Protein AF-A0A964Y5H9-F1 (afdb_monomer_lite)

Foldseek 3Di:
DEWAFDDDDQFKTKIKDKDKDWDDPPDDDPVVLVVVLVVVFPKDWPDKDFPDDDVNHITIIMTIMIGIDTQVVQQDPVRDGNVVVVSVVVVVSCCVRPNDDDYPCVVVVVLLVVLLVVLVVVCVVPPVDDPVLSCLLLCLDPPVSVSNVDDSVVSVVVSVVVVVVVVVCVVPDDDDDPRPDPDPDPVVVVVVVVVCVVVVNPPDVVNVCVVVVVVVVVVVVVVVVVVPD

Sequence (229 aa):
VIVHFDRHDPHQLIFRVILIRVKRIEEVSLEKRLEVLKEISNVTIERVKILGMIRKKYPKEACVVTYRLKTILFVRDDHTIDFQKARLQVMQNLMKVFGPVRDFEGGMIAKQAEAFNDFQRLCLEKVHTKQITLENFFYGINPAEYRSLISQEILLDVFLWWKKEKDKKQKETPDTYLFFKQYSNESMAKFDIEYLEEKGIKIHEGFWLKFMGLKEEIKNHFRLNQQST

Radius of gyration: 22.39 Å; chains: 1; bounding box: 60×35×60 Å

pLDDT: mean 73.73, std 22.83, range [28.31, 96.19]

Secondary structure (DSSP, 8-state):
-EEEEEEE-SSEEEEEEEEEEE--TTSPPHHHHHHHHHHHS-EEEEEEEEEEEETTTEEEEEEEEEEEEEGGGGB-TTS-B-HHHHHHHHHHHHHHHHSS---SSHHHHHHHHHHHHHHHHHHHHHH---HHHHHHHHHH-SSTTHHHHS-HHHHHHHHHHHHHHHHHHTTS-S-----------HHHHHHHHHHHHHTT----HHHHHHHHHHHHHHHHHHHHTSS--

Structure (mmCIF, N/CA/C/O backbone):
data_AF-A0A964Y5H9-F1
#
_entry.id   AF-A0A964Y5H9-F1
#
loop_
_atom_site.group_PDB
_atom_site.id
_atom_site.type_symbol
_atom_site.label_atom_id
_atom_site.label_alt_id
_atom_site.label_comp_id
_atom_site.label_asym_id
_atom_site.label_entity_id
_atom_site.label_seq_id
_atom_site.pdbx_PDB_ins_code
_atom_site.Cartn_x
_atom_site.Cartn_y
_atom_site.Cartn_z
_atom_site.occupancy
_atom_site.B_iso_or_equiv
_atom_site.auth_seq_id
_atom_site.auth_comp_id
_atom_site.auth_asym_id
_atom_site.auth_atom_id
_atom_site.pdbx_PDB_model_num
ATOM 1 N N . VAL A 1 1 ? 0.723 0.734 -9.923 1.00 89.69 1 VAL A N 1
ATOM 2 C CA . VAL A 1 1 ? 1.424 -0.062 -8.895 1.00 89.69 1 VAL A CA 1
ATOM 3 C C . VAL A 1 1 ? 0.393 -0.628 -7.964 1.00 89.69 1 VAL A C 1
ATOM 5 O O . VAL A 1 1 ? -0.551 0.081 -7.651 1.00 89.69 1 VAL A O 1
ATOM 8 N N . ILE A 1 2 ? 0.542 -1.892 -7.596 1.00 90.19 2 ILE A N 1
ATOM 9 C CA . ILE A 1 2 ? -0.323 -2.554 -6.620 1.00 90.19 2 ILE A CA 1
ATOM 10 C C . ILE A 1 2 ? 0.542 -2.807 -5.390 1.00 90.19 2 ILE A C 1
ATOM 12 O O . ILE A 1 2 ? 1.632 -3.358 -5.540 1.00 90.19 2 ILE A O 1
ATOM 16 N N . VAL A 1 3 ? 0.088 -2.374 -4.213 1.00 90.12 3 VAL A N 1
ATOM 17 C CA . VAL A 1 3 ? 0.753 -2.621 -2.926 1.00 90.12 3 VAL A CA 1
ATOM 18 C C . VAL A 1 3 ? -0.212 -3.403 -2.057 1.00 90.12 3 VAL A C 1
ATOM 20 O O . VAL A 1 3 ? -1.137 -2.836 -1.486 1.00 90.12 3 VAL A O 1
ATOM 23 N N . HIS A 1 4 ? 0.027 -4.702 -1.964 1.00 87.75 4 HIS A N 1
ATOM 24 C CA . HIS A 1 4 ? -0.809 -5.623 -1.221 1.00 87.75 4 HIS A CA 1
ATOM 25 C C . HIS A 1 4 ? -0.123 -6.013 0.085 1.00 87.75 4 HIS A C 1
ATOM 27 O O . HIS A 1 4 ? 1.057 -6.370 0.088 1.00 87.75 4 HIS A O 1
ATOM 33 N N . PHE A 1 5 ? -0.850 -5.950 1.195 1.00 87.81 5 PHE A N 1
ATOM 34 C CA . PHE A 1 5 ? -0.388 -6.535 2.448 1.00 87.81 5 PHE A CA 1
ATOM 35 C C . PHE A 1 5 ? -0.491 -8.060 2.354 1.00 87.81 5 PHE A C 1
ATOM 37 O O . PHE A 1 5 ? -1.566 -8.570 2.071 1.00 87.81 5 PHE A O 1
ATOM 44 N N . ASP A 1 6 ? 0.616 -8.772 2.566 1.00 86.75 6 ASP A N 1
ATOM 45 C CA . ASP A 1 6 ? 0.655 -10.238 2.481 1.00 86.75 6 ASP A CA 1
ATOM 46 C C . ASP A 1 6 ? 0.452 -10.849 3.874 1.00 86.75 6 ASP A C 1
ATOM 48 O O . ASP A 1 6 ? -0.512 -11.564 4.137 1.00 86.75 6 ASP A O 1
ATOM 52 N N . ARG A 1 7 ? 1.345 -10.512 4.810 1.00 87.44 7 ARG A N 1
ATOM 53 C CA . ARG A 1 7 ? 1.320 -11.016 6.189 1.00 87.44 7 ARG A CA 1
ATOM 54 C C . ARG A 1 7 ? 2.166 -10.149 7.112 1.00 87.44 7 ARG A C 1
ATOM 56 O O . ARG A 1 7 ? 2.920 -9.288 6.660 1.00 87.44 7 ARG A O 1
ATOM 63 N N . HIS A 1 8 ? 2.086 -10.412 8.410 1.00 88.81 8 HIS A N 1
ATOM 64 C CA . HIS A 1 8 ? 2.992 -9.833 9.393 1.00 88.81 8 HIS A CA 1
ATOM 65 C C . HIS A 1 8 ? 3.442 -10.874 10.415 1.00 88.81 8 HIS A C 1
ATOM 67 O O . HIS A 1 8 ? 2.797 -11.905 10.597 1.00 88.81 8 HIS A O 1
ATOM 73 N N . ASP A 1 9 ? 4.542 -10.560 11.081 1.00 85.25 9 ASP A N 1
ATOM 74 C CA . ASP A 1 9 ? 5.021 -11.208 12.292 1.00 85.25 9 ASP A CA 1
ATOM 75 C C . ASP A 1 9 ? 5.356 -10.119 13.344 1.00 85.25 9 ASP A C 1
ATOM 77 O O . ASP A 1 9 ? 5.245 -8.917 13.048 1.00 85.25 9 ASP A O 1
ATOM 81 N N . PRO A 1 10 ? 5.744 -10.488 14.581 1.00 84.00 10 PRO A N 1
ATOM 82 C CA . PRO A 1 10 ? 6.048 -9.513 15.632 1.00 84.00 10 PRO A CA 1
ATOM 83 C C . PRO A 1 10 ? 7.137 -8.489 15.269 1.00 84.00 10 PRO A C 1
ATOM 85 O O . PRO A 1 10 ? 7.214 -7.421 15.875 1.00 84.00 10 PRO A O 1
ATOM 88 N N . HIS A 1 11 ? 7.981 -8.782 14.280 1.00 89.94 11 HIS A N 1
ATOM 89 C CA . HIS A 1 11 ? 9.115 -7.954 13.891 1.00 89.94 11 HIS A CA 1
ATOM 90 C C . HIS A 1 11 ? 8.925 -7.271 12.538 1.00 89.94 11 HIS A C 1
ATOM 92 O O . HIS A 1 11 ? 9.485 -6.186 12.337 1.00 89.94 11 HIS A O 1
ATOM 98 N N . GLN A 1 12 ? 8.180 -7.877 11.611 1.00 93.50 12 GLN A N 1
ATOM 99 C CA . GLN A 1 12 ? 8.078 -7.411 10.233 1.00 93.50 12 GLN A CA 1
ATOM 100 C C . GLN A 1 12 ? 6.649 -7.392 9.677 1.00 93.50 12 GLN A C 1
ATOM 102 O O . GLN A 1 12 ? 5.882 -8.344 9.801 1.00 93.50 12 GLN A O 1
ATOM 107 N N . LEU A 1 13 ? 6.336 -6.315 8.956 1.00 92.38 13 LEU A N 1
ATOM 108 C CA . LEU A 1 13 ? 5.203 -6.223 8.040 1.00 92.38 13 LEU A CA 1
ATOM 109 C C . LEU A 1 13 ? 5.690 -6.550 6.632 1.00 92.38 13 LEU A C 1
ATOM 111 O O . LEU A 1 13 ? 6.660 -5.949 6.156 1.00 92.38 13 LEU A O 1
ATOM 115 N N . ILE A 1 14 ? 5.009 -7.476 5.963 1.00 93.62 14 ILE A N 1
ATOM 116 C CA . ILE A 1 14 ? 5.386 -7.968 4.641 1.00 93.62 14 ILE A CA 1
ATOM 117 C C . ILE A 1 14 ? 4.336 -7.528 3.621 1.00 93.62 14 ILE A C 1
ATOM 119 O O . ILE A 1 14 ? 3.154 -7.854 3.734 1.00 93.62 14 ILE A O 1
ATOM 123 N N . PHE A 1 15 ? 4.790 -6.807 2.598 1.00 94.12 15 PHE A N 1
ATOM 124 C CA . PHE A 1 15 ? 3.968 -6.361 1.477 1.00 94.12 15 PHE A CA 1
ATOM 125 C C . PHE A 1 15 ? 4.464 -6.978 0.175 1.00 94.12 15 PHE A C 1
ATOM 127 O O . PHE A 1 15 ? 5.666 -6.992 -0.089 1.00 94.12 15 PHE A O 1
ATOM 134 N N . ARG A 1 16 ? 3.541 -7.399 -0.687 1.00 94.75 16 ARG A N 1
ATOM 135 C CA . ARG A 1 16 ? 3.834 -7.691 -2.089 1.00 94.75 16 ARG A CA 1
ATOM 136 C C . ARG A 1 16 ? 3.513 -6.484 -2.940 1.00 94.75 16 ARG A C 1
ATOM 138 O O . ARG A 1 16 ? 2.396 -5.970 -2.929 1.00 94.75 16 ARG A O 1
ATOM 145 N N . VAL A 1 17 ? 4.494 -6.051 -3.715 1.00 94.56 17 VAL A N 1
ATOM 146 C CA . VAL A 1 17 ? 4.352 -4.920 -4.620 1.00 94.56 17 VAL A CA 1
ATOM 147 C C . VAL A 1 17 ? 4.521 -5.398 -6.049 1.00 94.56 17 VAL A C 1
ATOM 149 O O . VAL A 1 17 ? 5.536 -5.995 -6.409 1.00 94.56 17 VAL A O 1
ATOM 152 N N . ILE A 1 18 ? 3.532 -5.078 -6.878 1.00 94.19 18 ILE A N 1
ATOM 153 C CA . ILE A 1 18 ? 3.586 -5.291 -8.320 1.00 94.19 18 ILE A CA 1
ATOM 154 C C . ILE A 1 18 ? 3.795 -3.935 -8.989 1.00 94.19 18 ILE A C 1
ATOM 156 O O . ILE A 1 18 ? 2.937 -3.041 -8.938 1.00 94.19 18 ILE A O 1
ATOM 160 N N . LEU A 1 19 ? 4.949 -3.787 -9.635 1.00 94.06 19 LEU A N 1
ATOM 161 C CA . LEU A 1 19 ? 5.293 -2.616 -10.433 1.00 94.06 19 LEU A CA 1
ATOM 162 C C . LEU A 1 19 ? 5.160 -2.968 -11.907 1.00 94.06 19 LEU A C 1
ATOM 164 O O . LEU A 1 19 ? 5.588 -4.032 -12.343 1.00 94.06 19 LEU A O 1
ATOM 168 N N . ILE A 1 20 ? 4.581 -2.054 -12.678 1.00 93.62 20 ILE A N 1
ATOM 169 C CA . ILE A 1 20 ? 4.490 -2.159 -14.131 1.00 93.62 20 ILE A CA 1
ATOM 170 C C . ILE A 1 20 ? 4.827 -0.791 -14.699 1.00 93.62 20 ILE A C 1
ATOM 172 O O . ILE A 1 20 ? 4.294 0.218 -14.233 1.00 93.62 20 ILE A O 1
ATOM 176 N N . ARG A 1 21 ? 5.683 -0.760 -15.717 1.00 93.00 21 ARG A N 1
ATOM 177 C CA . ARG A 1 21 ? 6.035 0.466 -16.430 1.00 93.00 21 ARG A CA 1
ATOM 178 C C . ARG A 1 21 ? 6.289 0.210 -17.908 1.00 93.00 21 ARG A C 1
ATOM 180 O O . ARG A 1 21 ? 6.505 -0.919 -18.337 1.00 93.00 21 ARG A O 1
ATOM 187 N N . VAL A 1 22 ? 6.288 1.288 -18.677 1.00 93.94 22 VAL A N 1
ATOM 188 C CA . VAL A 1 22 ? 6.725 1.297 -20.074 1.00 93.94 22 VAL A CA 1
ATOM 189 C C . VAL A 1 22 ? 8.096 1.949 -20.094 1.00 93.94 22 VAL A C 1
ATOM 191 O O . VAL A 1 22 ? 8.204 3.114 -19.724 1.00 93.94 22 VAL A O 1
ATOM 194 N N . LYS A 1 23 ? 9.129 1.206 -20.486 1.00 94.06 23 LYS A N 1
ATOM 195 C CA . LYS A 1 23 ? 10.496 1.721 -20.551 1.00 94.06 23 LYS A CA 1
ATOM 196 C C . LYS A 1 23 ? 10.705 2.475 -21.862 1.00 94.06 23 LYS A C 1
ATOM 198 O O . LYS A 1 23 ? 10.455 1.944 -22.948 1.00 94.06 23 LYS A O 1
ATOM 203 N N . ARG A 1 24 ? 11.179 3.717 -21.767 1.00 91.12 24 ARG A N 1
ATOM 204 C CA . ARG A 1 24 ? 11.658 4.483 -22.928 1.00 91.12 24 ARG A CA 1
ATOM 205 C C . ARG A 1 24 ? 13.060 4.014 -23.326 1.00 91.12 24 ARG A C 1
ATOM 207 O O . ARG A 1 24 ? 13.769 3.423 -22.521 1.00 91.12 24 ARG A O 1
ATOM 214 N N . ILE A 1 25 ? 13.452 4.268 -24.574 1.00 85.94 25 ILE A N 1
ATOM 215 C CA . ILE A 1 25 ? 14.714 3.756 -25.147 1.00 85.94 25 ILE A CA 1
ATOM 216 C C . ILE A 1 25 ? 15.933 4.178 -24.313 1.00 85.94 25 ILE A C 1
ATOM 218 O O . ILE A 1 25 ? 16.809 3.360 -24.061 1.00 85.94 25 ILE A O 1
ATOM 222 N N . GLU A 1 26 ? 15.946 5.420 -23.837 1.00 89.75 26 GLU A N 1
ATOM 223 C CA . GLU A 1 26 ? 17.060 6.004 -23.076 1.00 89.75 26 GLU A CA 1
ATOM 224 C C . GLU A 1 26 ? 16.964 5.756 -21.563 1.00 89.75 26 GLU A C 1
ATOM 226 O O . GLU A 1 26 ? 17.860 6.117 -20.803 1.00 89.75 26 GLU A O 1
ATOM 231 N N . GLU A 1 27 ? 15.877 5.147 -21.085 1.00 90.88 27 GLU A N 1
ATOM 232 C CA . GLU A 1 27 ? 15.707 4.905 -19.658 1.00 90.88 27 GLU A CA 1
ATOM 233 C C . GLU A 1 27 ? 16.487 3.672 -19.203 1.00 90.88 27 GLU A C 1
ATOM 235 O O . GLU A 1 27 ? 16.485 2.621 -19.845 1.00 90.88 27 GLU A O 1
ATOM 240 N N . VAL A 1 28 ? 17.081 3.765 -18.014 1.00 93.06 28 VAL A N 1
ATOM 241 C CA . VAL A 1 28 ? 17.638 2.604 -17.304 1.00 93.06 28 VAL A CA 1
ATOM 242 C C . VAL A 1 28 ? 16.563 1.539 -17.074 1.00 93.06 28 VAL A C 1
ATOM 244 O O . VAL A 1 28 ? 15.396 1.883 -16.859 1.00 93.06 28 VAL A O 1
ATOM 247 N N . SER A 1 29 ? 16.944 0.257 -17.108 1.00 93.00 29 SER A N 1
ATOM 248 C CA . SER A 1 29 ? 16.020 -0.879 -16.956 1.00 93.00 29 SER A CA 1
ATOM 249 C C . SER A 1 29 ? 15.387 -0.965 -1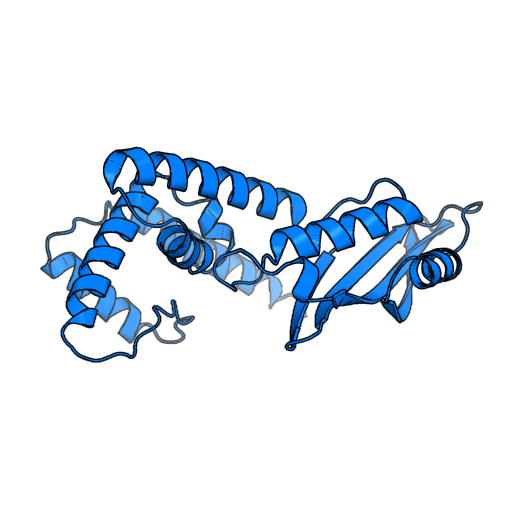5.563 1.00 93.00 29 SER A C 1
ATOM 251 O O . SER A 1 29 ? 15.816 -0.287 -14.622 1.00 93.00 29 SER A O 1
ATOM 253 N N . LEU A 1 30 ? 14.323 -1.768 -15.445 1.00 93.19 30 LEU A N 1
ATOM 254 C CA . LEU A 1 30 ? 13.597 -1.920 -14.186 1.00 93.19 30 LEU A CA 1
ATOM 255 C C . LEU A 1 30 ? 14.504 -2.565 -13.138 1.00 93.19 30 LEU A C 1
ATOM 257 O O . LEU A 1 30 ? 14.562 -2.086 -12.011 1.00 93.19 30 LEU A O 1
ATOM 261 N N . GLU A 1 31 ? 15.279 -3.569 -13.541 1.00 92.00 31 GLU A N 1
ATOM 262 C CA . GLU A 1 31 ? 16.276 -4.248 -12.715 1.00 92.00 31 GLU A CA 1
ATOM 263 C C . GLU A 1 31 ? 17.262 -3.248 -12.111 1.00 92.00 31 GLU A C 1
ATOM 265 O O . GLU A 1 31 ? 17.464 -3.245 -10.901 1.00 92.00 31 GLU A O 1
ATOM 270 N N . LYS A 1 32 ? 17.815 -2.330 -12.917 1.00 92.75 32 LYS A N 1
ATOM 271 C CA . LYS A 1 32 ? 18.805 -1.371 -12.410 1.00 92.75 32 LYS A CA 1
ATOM 272 C C . LYS A 1 32 ? 18.218 -0.409 -11.376 1.00 92.75 32 LYS A C 1
ATOM 274 O O . LYS A 1 32 ? 18.894 -0.069 -10.412 1.00 92.75 32 LYS A O 1
ATOM 279 N N . ARG A 1 33 ? 16.959 0.007 -11.543 1.00 93.75 33 ARG A N 1
ATOM 280 C CA . ARG A 1 33 ? 16.255 0.821 -10.536 1.00 93.75 33 ARG A CA 1
ATOM 281 C C . ARG A 1 33 ? 15.933 0.027 -9.275 1.00 93.75 33 ARG A C 1
ATOM 283 O O . ARG A 1 33 ? 15.985 0.576 -8.183 1.00 93.75 33 ARG A O 1
ATOM 290 N N . LEU A 1 34 ? 15.613 -1.256 -9.412 1.00 94.06 34 LEU A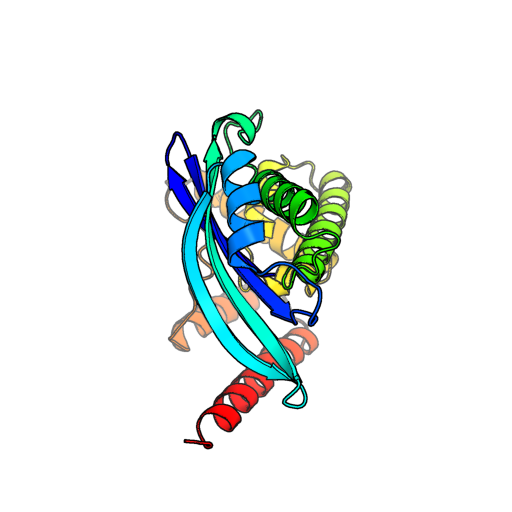 N 1
ATOM 291 C CA 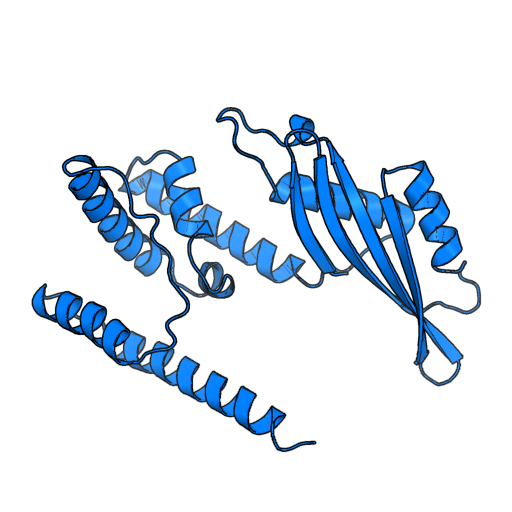. LEU A 1 34 ? 15.348 -2.122 -8.267 1.00 94.06 34 LEU A CA 1
ATOM 292 C C . LEU A 1 34 ? 16.594 -2.356 -7.404 1.00 94.06 34 LEU A C 1
ATOM 294 O O . LEU A 1 34 ? 16.447 -2.525 -6.198 1.00 94.06 34 LEU A O 1
ATOM 298 N N . GLU A 1 35 ? 17.797 -2.312 -7.980 1.00 93.50 35 GLU A N 1
ATOM 299 C CA . GLU A 1 35 ? 19.031 -2.322 -7.183 1.00 93.50 35 GLU A CA 1
ATOM 300 C C . GLU A 1 35 ? 19.124 -1.087 -6.274 1.00 93.50 35 GLU A C 1
ATOM 302 O O . GLU A 1 35 ? 19.352 -1.233 -5.078 1.00 93.50 35 GLU A O 1
ATOM 307 N N . VAL A 1 36 ? 18.793 0.108 -6.778 1.00 93.69 36 VAL A N 1
ATOM 308 C CA . VAL A 1 36 ? 18.706 1.323 -5.940 1.00 93.69 36 VAL A CA 1
ATOM 309 C C . VAL A 1 36 ? 17.653 1.162 -4.836 1.00 93.69 36 VAL A C 1
ATOM 311 O O . VAL A 1 36 ? 17.853 1.598 -3.705 1.00 93.69 36 VAL A O 1
ATOM 314 N N . LEU A 1 37 ? 16.527 0.500 -5.129 1.00 94.00 37 LEU A N 1
ATOM 315 C CA . LEU A 1 37 ? 15.501 0.228 -4.119 1.00 94.00 37 LEU A CA 1
ATOM 316 C C . LEU A 1 37 ? 16.013 -0.694 -2.999 1.00 94.00 37 LEU A C 1
ATOM 318 O O . LEU A 1 37 ? 15.671 -0.462 -1.841 1.00 94.00 37 LEU A O 1
ATOM 322 N N . LYS A 1 38 ? 16.828 -1.708 -3.321 1.00 93.94 38 LYS A N 1
ATOM 323 C CA . LYS A 1 38 ? 17.463 -2.587 -2.321 1.00 93.94 38 LYS A CA 1
ATOM 324 C C . LYS A 1 38 ? 18.431 -1.835 -1.413 1.00 93.94 38 LYS A C 1
ATOM 326 O O . LYS A 1 38 ? 18.524 -2.163 -0.237 1.00 93.94 38 LYS A O 1
ATOM 331 N N . GLU A 1 39 ? 19.134 -0.836 -1.938 1.00 92.00 39 GLU A N 1
ATOM 332 C CA . GLU A 1 39 ? 20.084 -0.041 -1.152 1.00 92.00 39 GLU A CA 1
ATOM 333 C C . GLU A 1 39 ? 19.378 0.815 -0.093 1.00 92.00 39 GLU A C 1
ATOM 335 O O . GLU A 1 39 ? 19.863 0.952 1.027 1.00 92.00 39 GLU A O 1
ATOM 340 N N . ILE A 1 40 ? 18.204 1.365 -0.418 1.00 90.56 40 ILE A N 1
ATOM 341 C CA . ILE A 1 40 ? 17.475 2.271 0.482 1.00 90.56 40 ILE A CA 1
ATOM 342 C C . ILE A 1 40 ? 16.408 1.570 1.328 1.00 90.56 40 ILE A C 1
ATOM 344 O O . ILE A 1 40 ? 15.729 2.216 2.132 1.00 90.56 40 ILE A O 1
ATOM 348 N N . SER A 1 41 ? 16.142 0.284 1.096 1.00 91.56 41 SER A N 1
ATOM 349 C CA . SER A 1 41 ? 15.012 -0.420 1.702 1.00 91.56 41 SER A CA 1
ATOM 350 C C . SER A 1 41 ? 15.178 -1.931 1.731 1.00 91.56 41 SER A C 1
ATOM 352 O O . SER A 1 41 ? 15.746 -2.539 0.833 1.00 91.56 41 SER A O 1
ATOM 354 N N . ASN A 1 42 ? 14.585 -2.563 2.745 1.00 94.69 42 ASN A N 1
ATOM 355 C CA . ASN A 1 42 ? 14.570 -4.016 2.863 1.00 94.69 42 ASN A CA 1
ATOM 356 C C . ASN A 1 42 ? 13.549 -4.623 1.888 1.00 94.69 42 ASN A C 1
ATOM 358 O O . ASN A 1 42 ? 12.369 -4.786 2.214 1.00 94.69 42 ASN A O 1
ATOM 362 N N . VAL A 1 43 ? 14.015 -4.933 0.677 1.00 95.94 43 VAL A N 1
ATOM 363 C CA . VAL A 1 43 ? 13.211 -5.552 -0.378 1.00 95.94 43 VAL A CA 1
ATOM 364 C C . VAL A 1 43 ? 13.890 -6.791 -0.956 1.00 95.94 43 VAL A C 1
ATOM 366 O O . VAL A 1 43 ? 15.111 -6.863 -1.083 1.00 95.94 43 VAL A O 1
ATOM 369 N N . THR A 1 44 ? 13.088 -7.766 -1.369 1.00 95.00 44 THR A N 1
ATOM 370 C CA . THR A 1 44 ? 13.529 -8.901 -2.186 1.00 95.00 44 THR A CA 1
ATOM 371 C C . THR A 1 44 ? 12.848 -8.821 -3.544 1.00 95.00 44 THR A C 1
ATOM 373 O O . THR A 1 44 ? 11.623 -8.741 -3.618 1.00 95.00 44 THR A O 1
ATOM 376 N N . ILE A 1 45 ? 13.634 -8.850 -4.621 1.00 95.31 45 ILE A N 1
ATOM 377 C CA . ILE A 1 45 ? 13.101 -8.949 -5.982 1.00 95.31 45 ILE A CA 1
ATOM 378 C C . ILE A 1 45 ? 12.770 -10.414 -6.238 1.00 95.31 45 ILE A C 1
ATOM 380 O O . ILE A 1 45 ? 13.666 -11.253 -6.231 1.00 95.31 45 ILE A O 1
ATOM 384 N N . GLU A 1 46 ? 11.499 -10.722 -6.469 1.00 93.12 46 GLU A N 1
ATOM 385 C CA . GLU A 1 46 ? 11.072 -12.096 -6.743 1.00 93.12 46 GLU A CA 1
ATOM 386 C C . GLU A 1 46 ? 11.152 -12.408 -8.231 1.00 93.12 46 GLU A C 1
ATOM 388 O O . GLU A 1 46 ? 11.564 -13.490 -8.641 1.00 93.12 46 GLU A O 1
ATOM 393 N N . ARG A 1 47 ? 10.728 -11.452 -9.061 1.00 93.31 47 ARG A N 1
ATOM 394 C CA . ARG A 1 47 ? 10.635 -11.646 -10.504 1.00 93.31 47 ARG A CA 1
ATOM 395 C C . ARG A 1 47 ? 10.654 -10.315 -11.225 1.00 93.31 47 ARG A C 1
ATOM 397 O O . ARG A 1 47 ? 9.948 -9.393 -10.827 1.00 93.31 47 ARG A O 1
ATOM 404 N N . VAL A 1 48 ? 11.374 -10.267 -12.341 1.00 95.25 48 VAL A N 1
ATOM 405 C CA . VAL A 1 48 ? 11.293 -9.188 -13.331 1.00 95.25 48 VAL A CA 1
ATOM 406 C C . VAL A 1 48 ? 11.023 -9.815 -14.694 1.00 95.25 48 VAL A C 1
ATOM 408 O O . VAL A 1 48 ? 11.596 -10.852 -15.025 1.00 95.25 48 VAL A O 1
ATOM 411 N N . LYS A 1 49 ? 10.078 -9.257 -15.453 1.00 95.19 49 LYS A N 1
ATOM 412 C CA . LYS A 1 49 ? 9.725 -9.736 -16.792 1.00 95.19 49 LYS A CA 1
ATOM 413 C C . LYS A 1 49 ? 9.362 -8.599 -17.729 1.00 95.19 49 LYS A C 1
ATOM 415 O O . LYS A 1 49 ? 8.713 -7.630 -17.341 1.00 95.19 49 LYS A O 1
ATOM 420 N N . ILE A 1 50 ? 9.682 -8.805 -19.000 1.00 94.50 50 ILE A N 1
ATOM 421 C CA . ILE A 1 50 ? 9.115 -8.043 -20.107 1.00 94.50 50 ILE A CA 1
ATOM 422 C C . ILE A 1 50 ? 7.779 -8.700 -20.474 1.00 94.50 50 ILE A C 1
ATOM 424 O O . ILE A 1 50 ? 7.727 -9.891 -20.772 1.00 94.50 50 ILE A O 1
ATOM 428 N N . LEU A 1 51 ? 6.689 -7.937 -20.410 1.00 93.94 51 LEU A N 1
ATOM 429 C CA . LEU A 1 51 ? 5.326 -8.395 -20.707 1.00 93.94 51 LEU A CA 1
ATOM 430 C C . LEU A 1 51 ? 4.944 -8.232 -22.186 1.00 93.94 51 LEU A C 1
ATOM 432 O O . LEU A 1 51 ? 3.859 -8.640 -22.585 1.00 93.94 51 LEU A O 1
ATOM 436 N N . GLY A 1 52 ? 5.800 -7.590 -22.980 1.00 93.19 52 GLY A N 1
ATOM 437 C CA . GLY A 1 52 ? 5.576 -7.318 -24.397 1.00 93.19 52 GLY A CA 1
ATOM 438 C C . GLY A 1 52 ? 6.070 -5.933 -24.804 1.00 93.19 52 GLY A C 1
ATOM 439 O O . GLY A 1 52 ? 6.712 -5.229 -24.023 1.00 93.19 52 GLY A O 1
ATOM 440 N N . MET A 1 53 ? 5.741 -5.536 -26.033 1.00 94.31 53 MET A N 1
ATOM 441 C CA . MET A 1 53 ? 6.168 -4.269 -26.631 1.00 94.31 53 MET A CA 1
ATOM 442 C C . MET A 1 53 ? 4.961 -3.379 -26.935 1.00 94.31 53 MET A C 1
ATOM 444 O O . MET A 1 53 ? 4.029 -3.795 -27.619 1.00 94.31 53 MET A O 1
ATOM 448 N N . ILE A 1 54 ? 4.996 -2.119 -26.505 1.00 93.12 54 ILE A N 1
ATOM 449 C CA . ILE A 1 54 ? 4.033 -1.096 -26.918 1.00 93.12 54 ILE A CA 1
ATOM 450 C C . ILE A 1 54 ? 4.477 -0.508 -28.254 1.00 93.12 54 ILE A C 1
ATOM 452 O O . ILE A 1 54 ? 5.611 -0.039 -28.395 1.00 93.12 54 ILE A O 1
ATOM 456 N N . ARG A 1 55 ? 3.569 -0.536 -29.242 1.00 91.69 55 ARG A N 1
ATOM 457 C CA . ARG A 1 55 ? 3.805 -0.054 -30.618 1.00 91.69 55 ARG A CA 1
ATOM 458 C C . ARG A 1 55 ? 5.079 -0.646 -31.244 1.00 91.69 55 ARG A C 1
ATOM 460 O O . ARG A 1 55 ? 5.779 0.042 -31.975 1.00 91.69 55 ARG A O 1
ATOM 467 N N . LYS A 1 56 ? 5.414 -1.897 -30.891 1.00 91.31 56 LYS A N 1
ATOM 468 C CA . LYS A 1 56 ? 6.651 -2.605 -31.287 1.00 91.31 56 LYS A CA 1
ATOM 469 C C . LYS A 1 56 ? 7.967 -1.881 -30.931 1.00 91.31 56 LYS A C 1
ATOM 471 O O . LYS A 1 56 ? 9.022 -2.307 -31.381 1.00 91.31 56 LYS A O 1
ATOM 476 N N . LYS A 1 57 ? 7.925 -0.819 -30.115 1.00 92.88 57 LYS A N 1
ATOM 477 C CA . LYS A 1 57 ? 9.077 0.055 -29.832 1.00 92.88 57 LYS A CA 1
ATOM 478 C C . LYS A 1 57 ? 9.455 0.107 -28.355 1.00 92.88 57 LYS A C 1
ATOM 480 O O . LYS A 1 57 ? 10.637 0.112 -28.037 1.00 92.88 57 LYS A O 1
ATOM 485 N N . TYR A 1 58 ? 8.476 0.144 -27.453 1.00 95.38 58 TYR A N 1
ATOM 486 C CA . TYR A 1 58 ? 8.727 0.390 -26.030 1.00 95.38 58 TYR A CA 1
ATOM 487 C C . TYR A 1 58 ? 8.419 -0.853 -25.188 1.00 95.38 58 TYR A C 1
ATOM 489 O O . TYR A 1 58 ? 7.255 -1.261 -25.147 1.00 95.38 58 TYR A O 1
ATOM 497 N N . PRO A 1 59 ? 9.404 -1.471 -24.514 1.00 95.00 59 PRO A N 1
ATOM 498 C CA . PRO A 1 59 ? 9.150 -2.646 -23.691 1.00 95.00 59 PRO A CA 1
ATOM 499 C C . PRO A 1 59 ? 8.302 -2.296 -22.464 1.00 95.00 59 PRO A C 1
ATOM 501 O O . PRO A 1 59 ? 8.550 -1.314 -21.760 1.00 95.00 59 PRO A O 1
ATOM 504 N N . LYS A 1 60 ? 7.291 -3.124 -22.196 1.00 95.94 60 LYS A N 1
ATOM 505 C CA . LYS A 1 60 ? 6.517 -3.099 -20.954 1.00 95.94 60 LYS A CA 1
ATOM 506 C C . LYS A 1 60 ? 7.210 -4.008 -19.950 1.00 95.94 60 LYS A C 1
ATOM 508 O O . LYS A 1 60 ? 7.224 -5.222 -20.125 1.00 95.94 60 LYS A O 1
ATOM 513 N N . GLU A 1 61 ? 7.766 -3.425 -18.905 1.00 95.88 61 GLU A N 1
ATOM 514 C CA . GLU A 1 61 ? 8.454 -4.149 -17.840 1.00 95.88 61 GLU A CA 1
ATOM 515 C C . GLU A 1 61 ? 7.522 -4.292 -16.638 1.00 95.88 61 GLU A C 1
ATOM 517 O O . GLU A 1 61 ? 6.759 -3.378 -16.311 1.00 95.88 61 GLU A O 1
ATOM 522 N N . ALA A 1 62 ? 7.589 -5.436 -15.972 1.00 95.06 62 ALA A N 1
ATOM 523 C CA . ALA A 1 62 ? 6.893 -5.683 -14.726 1.00 95.06 62 ALA A CA 1
ATOM 524 C C . ALA A 1 62 ? 7.801 -6.393 -13.733 1.00 95.06 62 ALA A C 1
ATOM 526 O O . ALA A 1 62 ? 8.615 -7.235 -14.117 1.00 95.06 62 ALA A O 1
ATOM 527 N N . CYS A 1 63 ? 7.625 -6.097 -12.452 1.00 96.06 63 CYS A N 1
ATOM 528 C CA . CYS A 1 63 ? 8.281 -6.839 -11.394 1.00 96.06 63 CYS A CA 1
ATOM 529 C C . CYS A 1 63 ? 7.360 -7.093 -10.210 1.00 96.06 63 CYS A C 1
ATOM 531 O O . CYS A 1 63 ? 6.429 -6.329 -9.943 1.00 96.06 63 CYS A O 1
ATOM 533 N N . VAL A 1 64 ? 7.683 -8.159 -9.488 1.00 95.38 64 VAL A N 1
ATOM 534 C CA . VAL A 1 64 ? 7.120 -8.477 -8.181 1.00 95.38 64 VAL A CA 1
ATOM 535 C C . VAL A 1 64 ? 8.240 -8.340 -7.164 1.00 95.38 64 VAL A C 1
ATOM 537 O O . VAL A 1 64 ? 9.316 -8.925 -7.335 1.00 95.38 64 VAL A O 1
ATOM 540 N N . VAL A 1 65 ? 8.000 -7.538 -6.133 1.00 95.94 65 VAL A N 1
ATOM 541 C CA . VAL A 1 65 ? 8.933 -7.360 -5.023 1.00 95.94 65 VAL A CA 1
ATOM 542 C C . VAL A 1 65 ? 8.226 -7.601 -3.702 1.00 95.94 65 VAL A C 1
ATOM 544 O O . VAL A 1 65 ? 7.093 -7.162 -3.501 1.00 95.94 65 VAL A O 1
ATOM 547 N N . THR A 1 66 ? 8.925 -8.267 -2.795 1.00 96.19 66 THR A N 1
ATOM 548 C CA . THR A 1 66 ? 8.516 -8.390 -1.402 1.00 96.19 66 THR A CA 1
ATOM 549 C C . THR A 1 66 ? 9.192 -7.292 -0.596 1.00 96.19 66 THR A C 1
ATOM 551 O O . THR A 1 66 ? 10.419 -7.215 -0.541 1.00 96.19 66 THR A O 1
ATOM 554 N N . TYR A 1 67 ? 8.383 -6.437 0.018 1.00 96.06 67 TYR A N 1
ATOM 555 C CA . TYR A 1 67 ? 8.793 -5.337 0.878 1.00 96.06 67 TYR A CA 1
ATOM 556 C C . TYR A 1 67 ? 8.676 -5.750 2.339 1.00 96.06 67 TYR A C 1
ATOM 558 O O . TYR A 1 67 ? 7.639 -6.277 2.741 1.00 96.06 67 TYR A O 1
ATOM 566 N N . ARG A 1 68 ? 9.704 -5.477 3.143 1.00 96.12 68 ARG A N 1
ATOM 567 C CA . ARG A 1 68 ? 9.686 -5.752 4.583 1.00 96.12 68 ARG A CA 1
ATOM 568 C C . ARG A 1 68 ? 9.905 -4.471 5.367 1.00 96.12 68 ARG A C 1
ATOM 570 O O . ARG A 1 68 ? 10.903 -3.776 5.184 1.00 96.12 68 ARG A O 1
ATOM 577 N N . LEU A 1 69 ? 8.969 -4.162 6.252 1.00 95.31 69 LEU A N 1
ATOM 578 C CA . LEU A 1 69 ? 9.026 -3.008 7.143 1.00 95.31 69 LEU A CA 1
ATOM 579 C C . LEU A 1 69 ? 9.078 -3.482 8.593 1.00 95.31 69 LEU A C 1
ATOM 581 O O . LEU A 1 69 ? 8.465 -4.488 8.921 1.00 95.31 69 LEU A O 1
ATOM 585 N N . LYS A 1 70 ? 9.789 -2.772 9.475 1.00 93.94 70 LYS A N 1
ATOM 586 C CA . LYS A 1 70 ? 9.838 -3.130 10.902 1.00 93.94 70 LYS A CA 1
ATOM 587 C C . LYS A 1 70 ? 8.501 -2.802 11.573 1.00 93.94 70 LYS A C 1
ATOM 589 O O . LYS A 1 70 ? 8.124 -1.632 11.582 1.00 93.94 70 LYS A O 1
ATOM 594 N N . THR A 1 71 ? 7.837 -3.791 12.174 1.00 90.44 71 THR A N 1
ATOM 595 C CA . THR A 1 71 ? 6.502 -3.646 12.791 1.00 90.44 71 THR A CA 1
ATOM 596 C C . THR A 1 71 ? 6.459 -2.522 13.823 1.00 90.44 71 THR A C 1
ATOM 598 O O . THR A 1 71 ? 5.547 -1.704 13.783 1.00 90.44 71 THR A O 1
ATOM 601 N N . ILE A 1 72 ? 7.494 -2.401 14.664 1.00 91.06 72 ILE A N 1
ATOM 602 C CA . ILE A 1 72 ? 7.581 -1.408 15.751 1.00 91.06 72 ILE A CA 1
ATOM 603 C C . ILE A 1 72 ? 7.375 0.053 15.308 1.00 91.06 72 ILE A C 1
ATOM 605 O O . ILE A 1 72 ? 6.922 0.871 16.096 1.00 91.06 72 ILE A O 1
ATOM 609 N N . LEU A 1 73 ? 7.665 0.397 14.047 1.00 91.62 73 LEU A N 1
ATOM 610 C CA . LEU A 1 73 ? 7.504 1.764 13.524 1.00 91.62 73 LEU A CA 1
ATOM 611 C C . LEU A 1 73 ? 6.041 2.130 13.203 1.00 91.62 73 LEU A C 1
ATOM 613 O O . LEU A 1 73 ? 5.726 3.294 12.926 1.00 91.62 73 LEU A O 1
ATOM 617 N N . PHE A 1 74 ? 5.162 1.129 13.209 1.00 89.88 74 PHE A N 1
ATOM 618 C CA . PHE A 1 74 ? 3.760 1.229 12.811 1.00 89.88 74 PHE A CA 1
ATOM 619 C C . PHE A 1 74 ? 2.810 0.767 13.914 1.00 89.88 74 PHE A C 1
ATOM 621 O O . PHE A 1 74 ? 1.618 0.662 13.662 1.00 89.88 74 PHE A O 1
ATOM 628 N N . VAL A 1 75 ? 3.310 0.497 15.120 1.00 85.31 75 VAL A N 1
ATOM 629 C CA . VAL A 1 75 ? 2.460 0.208 16.278 1.00 85.31 75 VAL A CA 1
ATOM 630 C C . VAL A 1 75 ? 1.883 1.524 16.807 1.00 85.31 75 VAL A C 1
ATOM 632 O O . VAL A 1 75 ? 2.605 2.512 16.940 1.00 85.31 75 VAL A O 1
ATOM 635 N N . ARG A 1 76 ? 0.575 1.544 17.054 1.00 82.62 76 ARG A N 1
ATOM 636 C CA . ARG A 1 76 ? -0.162 2.655 17.663 1.00 82.62 76 ARG A CA 1
ATOM 637 C C . ARG A 1 76 ? -0.113 2.561 19.190 1.00 82.62 76 ARG A C 1
ATOM 639 O O . ARG A 1 76 ? 0.284 1.537 19.743 1.00 82.62 76 ARG A O 1
ATOM 646 N N . ASP A 1 77 ? -0.577 3.605 19.869 1.00 79.19 77 ASP A N 1
ATOM 647 C CA . ASP A 1 77 ? -0.586 3.673 21.339 1.00 79.19 77 ASP A CA 1
ATOM 648 C C . ASP A 1 77 ? -1.452 2.580 21.994 1.00 79.19 77 ASP A C 1
ATOM 650 O O . ASP A 1 77 ? -1.226 2.208 23.141 1.00 79.19 77 ASP A O 1
ATOM 654 N N . ASP A 1 78 ? -2.417 2.023 21.257 1.00 77.62 78 ASP A N 1
ATOM 655 C CA . ASP A 1 78 ? -3.265 0.904 21.683 1.00 77.62 78 ASP A CA 1
ATOM 656 C C . ASP A 1 78 ? -2.702 -0.479 21.305 1.00 77.62 78 ASP A C 1
ATOM 658 O O . ASP A 1 78 ? -3.415 -1.482 21.356 1.00 77.62 78 ASP A O 1
ATOM 662 N N . HIS A 1 79 ? -1.427 -0.537 20.913 1.00 77.62 79 HIS A N 1
ATOM 663 C CA . HIS A 1 79 ? -0.719 -1.728 20.444 1.00 77.62 79 HIS A CA 1
ATOM 664 C C . HIS A 1 79 ? -1.253 -2.344 19.139 1.00 77.62 79 HIS A C 1
ATOM 666 O O . HIS A 1 79 ? -0.811 -3.427 18.748 1.00 77.62 79 HIS A O 1
ATOM 672 N N . THR A 1 80 ? -2.151 -1.666 18.417 1.00 78.38 80 THR A N 1
ATOM 673 C CA . THR A 1 80 ? -2.574 -2.095 17.076 1.00 78.38 80 THR A CA 1
ATOM 674 C C . THR A 1 80 ? -1.588 -1.649 15.995 1.00 78.38 80 THR A C 1
ATOM 676 O O . THR A 1 80 ? -0.768 -0.758 16.208 1.00 78.38 80 THR A O 1
ATOM 679 N N . ILE A 1 81 ? -1.632 -2.283 14.820 1.00 81.88 81 ILE A N 1
ATOM 680 C CA . ILE A 1 81 ? -0.730 -1.978 13.700 1.00 81.88 81 ILE A CA 1
ATOM 681 C C . ILE A 1 81 ? -1.419 -1.037 12.708 1.00 81.88 81 ILE A C 1
ATOM 683 O O . ILE A 1 81 ? -2.495 -1.332 12.189 1.00 81.88 81 ILE A O 1
ATOM 687 N N . ASP A 1 82 ? -0.748 0.059 12.363 1.00 83.50 82 ASP A N 1
ATOM 688 C CA . ASP A 1 82 ? -1.169 0.992 11.327 1.00 83.50 82 ASP A CA 1
ATOM 689 C C . ASP A 1 82 ? -0.686 0.560 9.933 1.00 83.50 82 ASP A C 1
ATOM 691 O O . ASP A 1 82 ? 0.356 0.988 9.418 1.00 83.50 82 ASP A O 1
ATOM 695 N N . PHE A 1 83 ? -1.474 -0.304 9.293 1.00 82.56 83 PHE A N 1
ATOM 696 C CA . PHE A 1 83 ? -1.184 -0.784 7.941 1.00 82.56 83 PHE A CA 1
ATOM 697 C C . PHE A 1 83 ? -1.208 0.328 6.886 1.00 82.56 83 PHE A C 1
ATOM 699 O O . PHE A 1 83 ? -0.485 0.232 5.893 1.00 82.56 83 PHE A O 1
ATOM 706 N N . GLN A 1 84 ? -1.991 1.391 7.091 1.00 81.75 84 GLN A N 1
ATOM 707 C CA . GLN A 1 84 ? -2.067 2.502 6.141 1.00 81.75 84 GLN A CA 1
ATOM 708 C C . GLN A 1 84 ? -0.778 3.318 6.161 1.00 81.75 84 GLN A C 1
ATOM 710 O O . GLN A 1 84 ? -0.179 3.559 5.112 1.00 81.75 84 GLN A O 1
ATOM 715 N N . LYS A 1 85 ? -0.276 3.654 7.352 1.00 85.75 85 LYS A N 1
ATOM 716 C CA . LYS A 1 85 ? 1.026 4.303 7.529 1.00 85.75 85 LYS A CA 1
ATOM 717 C C . LYS A 1 85 ? 2.157 3.457 6.941 1.00 85.75 85 LYS A C 1
ATOM 719 O O . LYS A 1 85 ? 3.025 3.988 6.247 1.00 85.75 85 LYS A O 1
ATOM 724 N N . ALA A 1 86 ? 2.124 2.140 7.148 1.00 90.56 86 ALA A N 1
ATOM 725 C CA . ALA A 1 86 ? 3.093 1.218 6.558 1.00 90.56 86 ALA A CA 1
ATOM 726 C C . ALA A 1 86 ? 3.039 1.217 5.022 1.00 90.56 86 ALA A C 1
ATOM 728 O O . ALA A 1 86 ? 4.067 1.347 4.354 1.00 90.56 86 ALA A O 1
ATOM 729 N N . ARG A 1 87 ? 1.840 1.155 4.443 1.00 89.44 87 ARG A N 1
ATOM 730 C CA . ARG A 1 87 ? 1.629 1.218 2.994 1.00 89.44 87 ARG A CA 1
ATOM 731 C C . ARG A 1 87 ? 2.106 2.545 2.396 1.00 89.44 87 ARG A C 1
ATOM 733 O O . ARG A 1 87 ? 2.740 2.547 1.340 1.00 89.44 87 ARG A O 1
ATOM 740 N N . LEU A 1 88 ? 1.852 3.664 3.075 1.00 88.50 88 LEU A N 1
ATOM 741 C CA . LEU A 1 88 ? 2.352 4.981 2.673 1.00 88.50 88 LEU A CA 1
ATOM 742 C C . LEU A 1 88 ? 3.883 5.015 2.651 1.00 88.50 88 LEU A C 1
ATOM 744 O O . LEU A 1 88 ? 4.457 5.521 1.688 1.00 88.50 88 LEU A O 1
ATOM 748 N N . GLN A 1 89 ? 4.548 4.415 3.642 1.00 92.19 89 GLN A N 1
ATOM 749 C CA . GLN A 1 89 ? 6.008 4.293 3.654 1.00 92.19 89 GLN A CA 1
ATOM 750 C C . GLN A 1 89 ? 6.529 3.504 2.440 1.00 92.19 89 GLN A C 1
ATOM 752 O O . GLN A 1 89 ? 7.499 3.929 1.805 1.00 92.19 89 GLN A O 1
ATOM 757 N N . VAL A 1 90 ? 5.879 2.386 2.080 1.00 93.44 90 VAL A N 1
ATOM 758 C CA . VAL A 1 90 ? 6.209 1.625 0.858 1.00 93.44 90 VAL A CA 1
ATOM 759 C C . VAL A 1 90 ? 6.088 2.526 -0.371 1.00 93.44 90 VAL A C 1
ATOM 761 O O . VAL A 1 90 ? 7.030 2.636 -1.154 1.00 93.44 90 VAL A O 1
ATOM 764 N N . MET A 1 91 ? 4.962 3.226 -0.521 1.00 91.31 91 MET A N 1
ATOM 765 C CA . MET A 1 91 ? 4.720 4.121 -1.655 1.00 91.31 91 MET A CA 1
ATOM 766 C C . MET A 1 91 ? 5.742 5.257 -1.743 1.00 91.31 91 MET A C 1
ATOM 768 O O . MET A 1 91 ? 6.242 5.543 -2.829 1.00 91.31 91 MET A O 1
ATOM 772 N N . GLN A 1 92 ? 6.106 5.876 -0.619 1.00 90.88 92 GLN A N 1
ATOM 773 C CA . GLN A 1 92 ? 7.120 6.932 -0.573 1.00 90.88 92 GLN A CA 1
ATOM 774 C C . GLN A 1 92 ? 8.485 6.441 -1.050 1.00 90.88 92 GLN A C 1
ATOM 776 O O . GLN A 1 92 ? 9.141 7.111 -1.846 1.00 90.88 92 GLN A O 1
ATOM 781 N N . ASN A 1 93 ? 8.910 5.260 -0.608 1.00 93.00 93 ASN A N 1
ATOM 782 C CA . ASN A 1 93 ? 10.188 4.698 -1.028 1.00 93.00 93 ASN A CA 1
ATOM 783 C C . ASN A 1 93 ? 10.187 4.312 -2.514 1.00 93.00 93 ASN A C 1
ATOM 785 O O . ASN A 1 93 ? 11.166 4.566 -3.213 1.00 93.00 93 ASN A O 1
ATOM 789 N N . LEU A 1 94 ? 9.070 3.785 -3.025 1.00 93.38 94 LEU A N 1
ATOM 790 C CA . LEU A 1 94 ? 8.901 3.559 -4.461 1.00 93.38 94 LEU A CA 1
ATOM 791 C C . LEU A 1 94 ? 8.990 4.875 -5.243 1.00 93.38 94 LEU A C 1
ATOM 793 O O . LEU A 1 94 ? 9.682 4.934 -6.258 1.00 93.38 94 LEU A O 1
ATOM 797 N N . MET A 1 95 ? 8.359 5.948 -4.761 1.00 92.00 95 MET A N 1
ATOM 798 C CA . MET A 1 95 ? 8.406 7.249 -5.432 1.00 92.00 95 MET A CA 1
ATOM 799 C C . MET A 1 95 ? 9.813 7.855 -5.477 1.00 92.00 95 MET A C 1
ATOM 801 O O . MET A 1 95 ? 10.172 8.473 -6.477 1.00 92.00 95 MET A O 1
ATOM 805 N N . LYS A 1 96 ? 10.648 7.627 -4.455 1.00 92.12 96 LYS A N 1
ATOM 806 C CA . LYS A 1 96 ? 12.054 8.076 -4.456 1.00 92.12 96 LYS A CA 1
ATOM 807 C C . LYS A 1 96 ? 12.873 7.461 -5.597 1.00 92.12 96 LYS A C 1
ATOM 809 O O . LYS A 1 96 ? 13.746 8.124 -6.143 1.00 92.12 96 LYS A O 1
ATOM 814 N N . VAL A 1 97 ? 12.589 6.212 -5.968 1.00 93.06 97 VAL A N 1
ATOM 815 C CA . VAL A 1 97 ? 13.361 5.456 -6.974 1.00 93.06 97 VAL A CA 1
ATOM 816 C C . VAL A 1 97 ? 12.759 5.573 -8.378 1.00 93.06 97 VAL A C 1
ATOM 818 O O . VAL A 1 97 ? 13.469 5.635 -9.390 1.00 93.06 97 VAL A O 1
ATOM 821 N N . PHE A 1 98 ? 11.430 5.579 -8.462 1.00 91.50 98 PHE A N 1
ATOM 822 C CA . PHE A 1 98 ? 10.691 5.507 -9.722 1.00 91.50 98 PHE A CA 1
ATOM 823 C C . PHE A 1 98 ? 10.062 6.839 -10.145 1.00 91.50 98 PHE A C 1
ATOM 825 O O . PHE A 1 98 ? 9.557 6.927 -11.262 1.00 91.50 98 PHE A O 1
ATOM 832 N N . GLY A 1 99 ? 10.126 7.874 -9.304 1.00 89.44 99 GLY A N 1
ATOM 833 C CA . GLY A 1 99 ? 9.418 9.134 -9.518 1.00 89.44 99 GLY A CA 1
ATOM 834 C C . GLY A 1 99 ? 7.922 9.001 -9.213 1.00 89.44 99 GLY A C 1
ATOM 835 O O . GLY A 1 99 ? 7.530 8.127 -8.443 1.00 89.44 99 GLY A O 1
ATOM 836 N N . PRO A 1 100 ? 7.055 9.844 -9.794 1.00 86.31 100 PRO A N 1
ATOM 837 C CA . PRO A 1 100 ? 5.615 9.761 -9.575 1.00 86.31 100 PRO A CA 1
ATOM 838 C C . PRO A 1 100 ? 5.057 8.375 -9.926 1.00 86.31 100 PRO A C 1
ATOM 840 O O . PRO A 1 100 ? 5.130 7.920 -11.069 1.00 86.31 100 PRO A O 1
ATOM 843 N N . VAL A 1 101 ? 4.469 7.707 -8.933 1.00 86.75 101 VAL A N 1
ATOM 844 C CA . VAL A 1 101 ? 3.887 6.373 -9.081 1.00 86.75 101 VAL A CA 1
ATOM 845 C C . VAL A 1 101 ? 2.369 6.467 -8.996 1.00 86.75 101 VAL A C 1
ATOM 847 O O . VAL A 1 101 ? 1.827 6.937 -8.000 1.00 86.75 101 VAL A O 1
ATOM 850 N N . ARG A 1 102 ? 1.663 5.950 -10.010 1.00 83.94 102 ARG A N 1
ATOM 851 C CA . ARG A 1 102 ? 0.210 5.759 -9.918 1.00 83.94 102 ARG A CA 1
ATOM 852 C C . ARG A 1 102 ? -0.095 4.487 -9.140 1.00 83.94 102 ARG A C 1
ATOM 854 O O . ARG A 1 102 ? 0.207 3.379 -9.596 1.00 83.94 102 ARG A O 1
ATOM 861 N N . ASP A 1 103 ? -0.710 4.658 -7.986 1.00 83.12 103 ASP A N 1
ATOM 862 C CA . ASP A 1 103 ? -1.277 3.580 -7.193 1.00 83.12 103 ASP A CA 1
ATOM 863 C C . ASP A 1 103 ? -2.605 3.113 -7.805 1.00 83.12 103 ASP A C 1
ATOM 865 O O . ASP A 1 103 ? -3.463 3.932 -8.125 1.00 83.12 103 ASP A O 1
ATOM 869 N N . PHE A 1 104 ? -2.750 1.807 -8.017 1.00 77.56 104 PHE A N 1
ATOM 870 C CA . PHE A 1 104 ? -3.973 1.222 -8.563 1.00 77.56 104 PHE A CA 1
ATOM 871 C C . PHE A 1 104 ? -5.123 1.293 -7.554 1.00 77.56 104 PHE A C 1
ATOM 873 O O . PHE A 1 104 ? -6.248 1.607 -7.925 1.00 77.56 104 PHE A O 1
ATOM 880 N N . GLU A 1 105 ? -4.825 1.070 -6.275 1.00 72.62 105 GLU A N 1
ATOM 881 C CA . GLU A 1 105 ? -5.820 1.077 -5.198 1.00 72.62 105 GLU A CA 1
ATOM 882 C C . GLU A 1 105 ? -5.922 2.446 -4.518 1.00 72.62 105 GLU A C 1
ATOM 884 O O . GLU A 1 105 ? -6.855 2.692 -3.759 1.00 72.62 105 GLU A O 1
ATOM 889 N N . GLY A 1 106 ? -4.985 3.358 -4.795 1.00 71.94 106 GLY A N 1
ATOM 890 C CA . GLY A 1 106 ? -4.850 4.623 -4.070 1.00 71.94 106 GLY A CA 1
ATOM 891 C C . GLY A 1 106 ? -6.100 5.498 -4.116 1.00 71.94 106 GLY A C 1
ATOM 892 O O . GLY A 1 106 ? -6.459 6.092 -3.107 1.00 71.94 106 GLY A O 1
ATOM 893 N N . GLY A 1 107 ? -6.810 5.530 -5.250 1.00 77.00 107 GLY A N 1
ATOM 894 C CA . GLY A 1 107 ? -8.067 6.278 -5.362 1.00 77.00 107 GLY A CA 1
ATOM 895 C C . GLY A 1 107 ? -9.197 5.686 -4.516 1.00 77.00 107 GLY A C 1
ATOM 896 O O . GLY A 1 107 ? -9.967 6.423 -3.908 1.00 77.00 107 GLY A O 1
ATOM 897 N N . MET A 1 108 ? -9.277 4.356 -4.437 1.00 77.44 108 MET A N 1
ATOM 898 C CA . MET A 1 108 ? -10.266 3.672 -3.605 1.00 77.44 108 MET A CA 1
ATOM 899 C C . MET A 1 108 ? -9.934 3.834 -2.119 1.00 77.44 108 MET A C 1
ATOM 901 O O . MET A 1 108 ? -10.811 4.176 -1.337 1.00 77.44 108 MET A O 1
ATOM 905 N N . ILE A 1 109 ? -8.667 3.657 -1.735 1.00 76.56 109 ILE A N 1
ATOM 906 C CA . ILE A 1 109 ? -8.208 3.824 -0.350 1.00 76.56 109 ILE A CA 1
ATOM 907 C C . ILE A 1 109 ? -8.425 5.262 0.128 1.00 76.56 109 ILE A C 1
ATOM 909 O O . ILE A 1 109 ? -8.910 5.455 1.237 1.00 76.56 109 ILE A O 1
ATOM 913 N N . ALA A 1 110 ? -8.125 6.263 -0.707 1.00 76.44 110 ALA A N 1
ATOM 914 C CA . ALA A 1 110 ? -8.377 7.664 -0.378 1.00 76.44 110 ALA A CA 1
ATOM 915 C C . ALA A 1 110 ? -9.868 7.920 -0.114 1.00 76.44 110 ALA A C 1
ATOM 917 O O . ALA A 1 110 ? -10.214 8.453 0.935 1.00 76.44 110 ALA A O 1
ATOM 918 N N . LYS A 1 111 ? -10.754 7.435 -0.994 1.00 80.12 111 LYS A N 1
ATOM 919 C CA . LYS A 1 111 ? -12.208 7.537 -0.791 1.00 80.12 111 LYS A CA 1
ATOM 920 C C . LYS A 1 111 ? -12.693 6.810 0.462 1.00 80.12 111 LYS A C 1
ATOM 922 O O . LYS A 1 111 ? -13.589 7.297 1.138 1.00 80.12 111 LYS A O 1
ATOM 927 N N . GLN A 1 112 ? -12.123 5.650 0.783 1.00 84.38 112 GLN A N 1
ATOM 928 C CA . GLN A 1 112 ? -12.450 4.931 2.018 1.00 84.38 112 GLN A CA 1
ATOM 929 C C . GLN A 1 112 ? -11.976 5.691 3.262 1.00 84.38 112 GLN A C 1
ATOM 931 O O . GLN A 1 112 ? -12.679 5.690 4.266 1.00 84.38 112 GLN A O 1
ATOM 936 N N . ALA A 1 113 ? -10.816 6.348 3.201 1.00 84.12 113 ALA A N 1
ATOM 937 C CA . ALA A 1 113 ? -10.309 7.175 4.290 1.00 84.12 113 ALA A CA 1
ATOM 938 C C . ALA A 1 113 ? -11.166 8.434 4.495 1.00 84.12 113 ALA A C 1
ATOM 940 O O . ALA A 1 113 ? -11.500 8.763 5.629 1.00 84.12 113 ALA A O 1
ATOM 941 N N . GLU A 1 114 ? -11.570 9.104 3.412 1.00 85.44 114 GLU A N 1
ATOM 942 C CA . GLU A 1 114 ? -12.537 10.210 3.450 1.00 85.44 114 GLU A CA 1
ATOM 943 C C . GLU A 1 114 ? -13.859 9.755 4.080 1.00 85.44 114 GLU A C 1
ATOM 945 O O . GLU A 1 114 ? -14.300 10.333 5.072 1.00 85.44 114 GLU A O 1
ATOM 950 N N . ALA A 1 115 ? -14.425 8.648 3.587 1.00 87.50 115 ALA A N 1
ATOM 951 C CA . ALA A 1 115 ? -15.661 8.086 4.118 1.00 87.50 115 ALA A CA 1
ATOM 952 C C . ALA A 1 115 ? -15.547 7.697 5.602 1.00 87.50 115 ALA A C 1
ATOM 954 O O . ALA A 1 115 ? -16.492 7.922 6.356 1.00 87.50 115 ALA A O 1
ATOM 955 N N . PHE A 1 116 ? -14.403 7.158 6.038 1.00 90.88 116 PHE A N 1
ATOM 956 C CA . PHE A 1 116 ? -14.160 6.855 7.448 1.00 90.88 116 PHE A CA 1
ATOM 957 C C . PHE A 1 116 ? -14.095 8.119 8.307 1.00 90.88 116 PHE A C 1
ATOM 959 O O . PHE A 1 116 ? -14.682 8.147 9.384 1.00 90.88 116 PHE A O 1
ATOM 966 N N . ASN A 1 117 ? -13.410 9.166 7.844 1.00 88.94 117 ASN A N 1
ATOM 967 C CA . ASN A 1 117 ? -13.297 10.426 8.580 1.00 88.94 117 ASN A CA 1
ATOM 968 C C . ASN A 1 117 ? -14.666 11.098 8.755 1.00 88.94 117 ASN A C 1
ATOM 970 O O . ASN A 1 117 ? -14.977 11.601 9.837 1.00 88.94 117 ASN A O 1
ATOM 974 N N . ASP A 1 118 ? -15.500 11.072 7.716 1.00 89.25 118 ASP A N 1
ATOM 975 C CA . ASP A 1 118 ? -16.864 11.597 7.781 1.00 89.25 118 ASP A CA 1
ATOM 976 C C . ASP A 1 118 ? -17.742 10.762 8.725 1.00 89.25 118 ASP A C 1
ATOM 978 O O . ASP A 1 118 ? -18.425 11.317 9.591 1.00 89.25 118 ASP A O 1
ATOM 982 N N . PHE A 1 119 ? -17.652 9.431 8.638 1.00 90.44 119 PHE A N 1
ATOM 983 C CA . PHE A 1 119 ? -18.324 8.509 9.558 1.00 90.44 119 PHE A CA 1
ATOM 984 C C . PHE A 1 119 ? -17.898 8.740 11.015 1.00 90.44 119 PHE A C 1
ATOM 986 O O . PHE A 1 119 ? -18.726 8.777 11.930 1.00 90.44 119 PHE A O 1
ATOM 993 N N . GLN A 1 120 ? -16.595 8.923 11.241 1.00 89.81 120 GLN A N 1
ATOM 994 C CA . GLN A 1 120 ? -16.017 9.174 12.552 1.00 89.81 120 GLN A CA 1
ATOM 995 C C . GLN A 1 120 ? -16.533 10.490 13.131 1.00 89.81 120 GLN A C 1
ATOM 997 O O . GLN A 1 120 ? -16.947 10.507 14.289 1.00 89.81 120 GLN A O 1
ATOM 1002 N N . ARG A 1 121 ? -16.556 11.572 12.340 1.00 87.56 121 ARG A N 1
ATOM 1003 C CA . ARG A 1 121 ? -17.094 12.873 12.764 1.00 87.56 121 ARG A CA 1
ATOM 1004 C C . ARG A 1 121 ? -18.553 12.741 13.202 1.00 87.56 121 ARG A C 1
ATOM 1006 O O . ARG A 1 121 ? -18.891 13.136 14.315 1.00 87.56 121 ARG A O 1
ATOM 1013 N N . LEU A 1 122 ? -19.373 12.075 12.388 1.00 86.31 122 LEU A N 1
ATOM 1014 C CA . LEU A 1 122 ? -20.781 11.818 12.689 1.00 86.31 122 LEU A CA 1
ATOM 1015 C C . LEU A 1 122 ? -20.969 11.017 13.993 1.00 86.31 122 LEU A C 1
ATOM 1017 O O . LEU A 1 122 ? -21.860 11.308 14.795 1.00 86.31 122 LEU A O 1
ATOM 1021 N N . CYS A 1 123 ? -20.123 10.014 14.235 1.00 85.94 123 CYS A N 1
ATOM 1022 C CA . CYS A 1 123 ? -20.196 9.181 15.436 1.00 85.94 123 CYS A CA 1
ATOM 1023 C C . CYS A 1 123 ? -19.668 9.871 16.699 1.00 85.94 123 CYS A C 1
ATOM 1025 O O . CYS A 1 123 ? -20.184 9.611 17.791 1.00 85.94 123 CYS A O 1
ATOM 1027 N N . LEU A 1 124 ? -18.654 10.732 16.578 1.00 80.88 124 LEU A N 1
ATOM 1028 C CA . LEU A 1 124 ? -18.154 11.542 17.690 1.00 80.88 124 LEU A CA 1
ATOM 1029 C C . LEU A 1 124 ? -19.233 12.513 18.175 1.00 80.88 124 LEU A C 1
ATOM 1031 O O . LEU A 1 124 ? -19.454 12.607 19.379 1.00 80.88 124 LEU A O 1
ATOM 1035 N N . GLU A 1 125 ? -19.966 13.138 17.253 1.00 80.31 125 GLU A N 1
ATOM 1036 C CA . GLU A 1 125 ? -21.082 14.032 17.580 1.00 80.31 125 GLU A CA 1
ATOM 1037 C C . GLU A 1 125 ? -22.249 13.294 18.255 1.00 80.31 125 GLU A C 1
ATOM 1039 O O . GLU A 1 125 ? -22.817 13.792 19.226 1.00 80.31 125 GLU A O 1
ATOM 1044 N N . LYS A 1 126 ? -22.606 12.092 17.778 1.00 77.75 126 LYS A N 1
ATOM 1045 C CA . LYS A 1 126 ? -23.863 11.424 18.172 1.00 77.75 126 LYS A CA 1
ATOM 1046 C C . LYS A 1 126 ? -23.740 10.304 19.209 1.00 77.75 126 LYS A C 1
ATOM 1048 O O . LYS A 1 126 ? -24.705 10.040 19.917 1.00 77.75 126 LYS A O 1
ATOM 1053 N N . VAL A 1 127 ? -22.608 9.597 19.282 1.00 76.50 127 VAL A N 1
ATOM 1054 C CA . VAL A 1 127 ? -22.541 8.265 19.935 1.00 76.50 127 VAL A CA 1
ATOM 1055 C C . VAL A 1 127 ? -21.390 8.127 20.941 1.00 76.50 127 VAL A C 1
ATOM 1057 O O . VAL A 1 127 ? -21.343 7.127 21.659 1.00 76.50 127 VAL A O 1
ATOM 1060 N N . HIS A 1 128 ? -20.464 9.095 21.009 1.00 72.31 128 HIS A N 1
ATOM 1061 C CA . HIS A 1 128 ? -19.373 9.162 22.003 1.00 72.31 128 HIS A CA 1
ATOM 1062 C C . HIS A 1 128 ? -18.672 7.803 22.197 1.00 72.31 128 HIS A C 1
ATOM 1064 O O . HIS A 1 128 ? -18.689 7.196 23.268 1.00 72.31 128 HIS A O 1
ATOM 1070 N N . THR A 1 129 ? -18.119 7.256 21.112 1.00 78.06 129 THR A N 1
ATOM 1071 C CA . THR A 1 129 ? -17.517 5.914 21.088 1.00 78.06 129 THR A CA 1
ATOM 1072 C C . THR A 1 129 ? -16.013 5.985 20.843 1.00 78.06 129 THR A C 1
ATOM 1074 O O . THR A 1 129 ? -15.541 6.846 20.108 1.00 78.06 129 THR A O 1
ATOM 1077 N N . LYS A 1 130 ? -15.252 5.067 21.459 1.00 80.50 130 LYS A N 1
ATOM 1078 C CA . LYS A 1 130 ? -13.801 4.945 21.254 1.00 80.50 130 LYS A CA 1
ATOM 1079 C C . LYS A 1 130 ? -13.480 4.743 19.770 1.00 80.50 130 LYS A C 1
ATOM 1081 O O . LYS A 1 130 ? -14.115 3.917 19.113 1.00 80.50 130 LYS A O 1
ATOM 1086 N N . GLN A 1 131 ? -12.444 5.426 19.285 1.00 80.75 131 GLN A N 1
ATOM 1087 C CA . GLN A 1 131 ? -11.996 5.368 17.889 1.00 80.75 131 GLN A CA 1
ATOM 1088 C C . GLN A 1 131 ? -11.761 3.934 17.397 1.00 80.75 131 GLN A C 1
ATOM 1090 O O . GLN A 1 131 ? -12.268 3.562 16.344 1.00 80.75 131 GLN A O 1
ATOM 1095 N N . ILE A 1 132 ? -11.100 3.097 18.201 1.00 78.50 132 ILE A N 1
ATOM 1096 C CA . ILE A 1 132 ? -10.824 1.698 17.847 1.00 78.50 132 ILE A CA 1
ATOM 1097 C C . ILE A 1 132 ? -12.096 0.893 17.533 1.00 78.50 132 ILE A C 1
ATOM 1099 O O . ILE A 1 132 ? -12.102 0.018 16.673 1.00 78.50 132 ILE A O 1
ATOM 1103 N N . THR A 1 133 ? -13.213 1.195 18.198 1.00 82.31 133 THR A N 1
ATOM 1104 C CA . THR A 1 133 ? -14.491 0.514 17.957 1.00 82.31 133 THR A CA 1
ATOM 1105 C C . THR A 1 133 ? -15.086 0.914 16.608 1.00 82.31 133 THR A C 1
ATOM 1107 O O . THR A 1 133 ? -15.640 0.058 15.920 1.00 82.31 133 THR A O 1
ATOM 1110 N N . LEU A 1 134 ? -14.940 2.185 16.219 1.00 87.19 134 LEU A N 1
ATOM 1111 C CA . LEU A 1 134 ? -15.362 2.690 14.911 1.00 87.19 134 LEU A CA 1
ATOM 1112 C C . LEU A 1 134 ? -14.497 2.108 13.793 1.00 87.19 134 LEU A C 1
ATOM 1114 O O . LEU A 1 134 ? -15.037 1.641 12.794 1.00 87.19 134 LEU A O 1
ATOM 1118 N N . GLU A 1 135 ? -13.174 2.079 13.984 1.00 82.38 135 GLU A N 1
ATOM 1119 C CA . GLU A 1 135 ? -12.235 1.476 13.031 1.00 82.38 135 GLU A CA 1
ATOM 1120 C C . GLU A 1 135 ? -12.559 -0.001 12.803 1.00 82.38 135 GLU A C 1
ATOM 1122 O O . GLU A 1 135 ? -12.716 -0.430 11.662 1.00 82.38 135 GLU A O 1
ATOM 1127 N N . ASN A 1 136 ? -12.735 -0.769 13.882 1.00 79.94 136 ASN A N 1
ATOM 1128 C CA . ASN A 1 136 ? -13.052 -2.193 13.794 1.00 79.94 136 ASN A CA 1
ATOM 1129 C C . ASN A 1 136 ? -14.366 -2.459 13.052 1.00 79.94 136 ASN A C 1
ATOM 1131 O O . ASN A 1 136 ? -14.451 -3.410 12.279 1.00 79.94 136 ASN A O 1
ATOM 1135 N N . PHE A 1 137 ? -15.388 -1.632 13.279 1.00 86.06 137 PHE A N 1
ATOM 1136 C CA . PHE A 1 137 ? -16.649 -1.738 12.554 1.00 86.06 137 PHE A CA 1
ATOM 1137 C C . PHE A 1 137 ? -16.467 -1.406 11.069 1.00 86.06 137 PHE A C 1
ATOM 1139 O O . PHE A 1 137 ? -16.784 -2.225 10.208 1.00 86.06 137 PHE A O 1
ATOM 1146 N N . PHE A 1 138 ? -15.914 -0.232 10.764 1.00 85.19 138 PHE A N 1
ATOM 1147 C CA . PHE A 1 138 ? -15.827 0.284 9.401 1.00 85.19 138 PHE A CA 1
ATOM 1148 C C . PHE A 1 138 ? -14.911 -0.568 8.514 1.00 85.19 138 PHE A C 1
ATOM 1150 O O . PHE A 1 138 ? -15.288 -0.959 7.409 1.00 85.19 138 PHE A O 1
ATOM 1157 N N . TYR A 1 139 ? -13.725 -0.929 9.009 1.00 79.81 139 TYR A N 1
ATOM 1158 C CA . TYR A 1 139 ? -12.804 -1.804 8.283 1.00 79.81 139 TYR A CA 1
ATOM 1159 C C . TYR A 1 139 ? -13.225 -3.282 8.319 1.00 79.81 139 TYR A C 1
ATOM 1161 O O . TYR A 1 139 ? -12.713 -4.071 7.528 1.00 79.81 139 TYR A O 1
ATOM 1169 N N . GLY A 1 140 ? -14.194 -3.650 9.164 1.00 75.44 140 GLY A N 1
ATOM 1170 C CA . GLY A 1 140 ? -14.861 -4.954 9.139 1.00 75.44 140 GLY A CA 1
ATOM 1171 C C . GLY A 1 140 ? -15.879 -5.115 8.001 1.00 75.44 140 GLY A C 1
ATOM 1172 O O . GLY A 1 140 ? -16.243 -6.242 7.666 1.00 75.44 140 GLY A O 1
ATOM 1173 N N . ILE A 1 141 ? -16.314 -4.018 7.365 1.00 76.88 141 ILE A N 1
ATOM 1174 C CA . ILE A 1 141 ? -17.222 -4.059 6.210 1.00 76.88 141 ILE A CA 1
ATOM 1175 C C . ILE A 1 141 ? -16.503 -4.717 5.033 1.00 76.88 141 ILE A C 1
ATOM 1177 O O . ILE A 1 141 ? -15.400 -4.306 4.647 1.00 76.88 141 ILE A O 1
ATOM 1181 N N . ASN A 1 142 ? -17.154 -5.728 4.462 1.00 65.06 142 ASN A N 1
ATOM 1182 C CA . ASN A 1 142 ? -16.670 -6.491 3.324 1.00 65.06 142 ASN A CA 1
ATOM 1183 C C . ASN A 1 142 ? -17.839 -6.763 2.360 1.00 65.06 142 ASN A C 1
ATOM 1185 O O . ASN A 1 142 ? -18.916 -7.132 2.839 1.00 65.06 142 ASN A O 1
ATOM 1189 N N . PRO A 1 143 ? -17.666 -6.636 1.031 1.00 69.81 143 PRO A N 1
ATOM 1190 C CA . PRO A 1 143 ? -16.475 -6.197 0.286 1.00 69.81 143 PRO A CA 1
ATOM 1191 C C . PRO A 1 143 ? -16.021 -4.757 0.606 1.00 69.81 143 PRO A C 1
ATOM 1193 O O . PRO A 1 143 ? -16.822 -3.915 1.013 1.00 69.81 143 PRO A O 1
ATOM 1196 N N . ALA A 1 144 ? -14.715 -4.481 0.487 1.00 68.75 144 ALA A N 1
ATOM 1197 C CA . ALA A 1 144 ? -14.099 -3.224 0.940 1.00 68.75 144 ALA A CA 1
ATOM 1198 C C . ALA A 1 144 ? -14.651 -1.987 0.210 1.00 68.75 144 ALA A C 1
ATOM 1200 O O . ALA A 1 144 ? -14.716 -0.900 0.776 1.00 68.75 144 ALA A O 1
ATOM 1201 N N . GLU A 1 145 ? -15.093 -2.156 -1.030 1.00 75.12 145 GLU A N 1
ATOM 1202 C CA . GL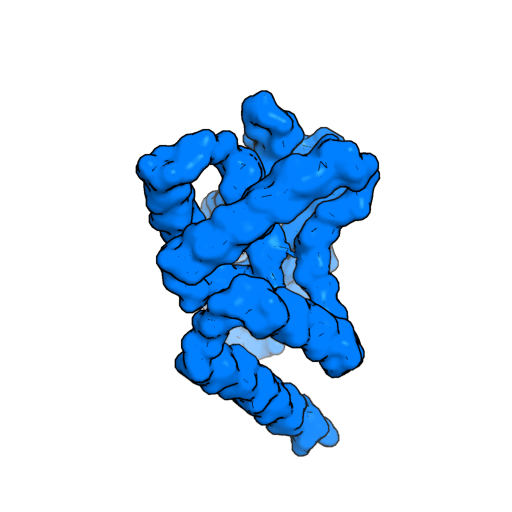U A 1 145 ? -15.725 -1.158 -1.886 1.00 75.12 145 GLU A CA 1
ATOM 1203 C C . GLU A 1 145 ? -16.933 -0.506 -1.199 1.00 75.12 145 GLU A C 1
ATOM 1205 O O . GLU A 1 145 ? -17.138 0.707 -1.310 1.00 75.12 145 GLU A O 1
ATOM 1210 N N . TYR A 1 146 ? -17.690 -1.281 -0.413 1.00 77.44 146 TYR A N 1
ATOM 1211 C CA . TYR A 1 146 ? -18.883 -0.802 0.288 1.00 77.44 146 TYR A CA 1
ATOM 1212 C C . TYR A 1 146 ? -18.583 0.283 1.320 1.00 77.44 146 TYR A C 1
ATOM 1214 O O . TYR A 1 146 ? -19.421 1.153 1.539 1.00 77.44 146 TYR A O 1
ATOM 1222 N N . ARG A 1 147 ? -17.363 0.323 1.865 1.00 82.00 147 ARG A N 1
ATOM 1223 C CA . ARG A 1 147 ? -16.919 1.359 2.814 1.00 82.00 147 ARG A CA 1
ATOM 1224 C C . ARG A 1 147 ? -17.013 2.775 2.247 1.00 82.00 147 ARG A C 1
ATOM 1226 O O . ARG A 1 147 ? -17.152 3.724 3.002 1.00 82.00 147 ARG A O 1
ATOM 1233 N N . SER A 1 148 ? -16.926 2.912 0.923 1.00 81.25 148 SER A N 1
ATOM 1234 C CA . SER A 1 148 ? -17.016 4.199 0.219 1.00 81.25 148 SER A CA 1
ATOM 1235 C C . SER A 1 148 ? -18.322 4.404 -0.556 1.00 81.25 148 SER A C 1
ATOM 1237 O O . SER A 1 148 ? -18.524 5.471 -1.129 1.00 81.25 148 SER A O 1
ATOM 1239 N N . LEU A 1 149 ? -19.184 3.383 -0.627 1.00 77.88 149 LEU A N 1
ATOM 1240 C CA . LEU A 1 149 ? -20.429 3.413 -1.408 1.00 77.88 149 LEU A CA 1
ATOM 1241 C C . LEU A 1 149 ? -21.681 3.550 -0.536 1.00 77.88 149 LEU A C 1
ATOM 1243 O O . LEU A 1 149 ? -22.707 4.031 -1.017 1.00 77.88 149 LEU A O 1
ATOM 1247 N N . ILE A 1 150 ? -21.616 3.104 0.720 1.00 79.69 150 ILE A N 1
ATOM 1248 C CA . ILE A 1 150 ? -22.714 3.243 1.677 1.00 79.69 150 ILE A CA 1
ATOM 1249 C C . ILE A 1 150 ? -22.727 4.688 2.194 1.00 79.69 150 ILE A C 1
ATOM 1251 O O . ILE A 1 150 ? -21.676 5.246 2.504 1.00 79.69 150 ILE A O 1
ATOM 1255 N N . SER A 1 151 ? -23.912 5.302 2.275 1.00 84.44 151 SER A N 1
ATOM 1256 C CA . SER A 1 151 ? -24.045 6.655 2.821 1.00 84.44 151 SER A CA 1
ATOM 1257 C C . SER A 1 151 ? -23.792 6.683 4.331 1.00 84.44 151 SER A C 1
ATOM 1259 O O . SER A 1 151 ? -23.939 5.674 5.028 1.00 84.44 151 SER A O 1
ATOM 1261 N N . GLN A 1 152 ? -23.424 7.853 4.848 1.00 83.94 152 GLN A N 1
ATOM 1262 C CA . GLN A 1 152 ? -23.028 8.013 6.248 1.00 83.94 152 GLN A CA 1
ATOM 1263 C C . GLN A 1 152 ? -24.182 7.751 7.225 1.00 83.94 152 GLN A C 1
ATOM 1265 O O . GLN A 1 152 ? -23.970 7.223 8.315 1.00 83.94 152 GLN A O 1
ATOM 1270 N N . GLU A 1 153 ? -25.414 8.057 6.821 1.00 80.88 153 GLU A N 1
ATOM 1271 C CA . GLU A 1 153 ? -26.626 7.821 7.607 1.00 80.88 153 GLU A CA 1
ATOM 1272 C C . GLU A 1 153 ? -26.871 6.321 7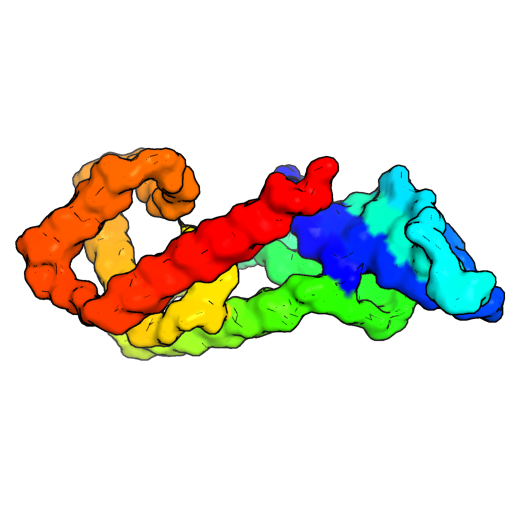.790 1.00 80.88 153 GLU A C 1
ATOM 1274 O O . GLU A 1 153 ? -27.065 5.855 8.909 1.00 80.88 153 GLU A O 1
ATOM 1279 N N . ILE A 1 154 ? -26.762 5.551 6.702 1.00 79.69 154 ILE A N 1
ATOM 1280 C CA . ILE A 1 154 ? -26.931 4.095 6.741 1.00 79.69 154 ILE A CA 1
ATOM 1281 C C . ILE A 1 154 ? -25.811 3.458 7.570 1.00 79.69 154 ILE A C 1
ATOM 1283 O O . ILE A 1 154 ? -26.069 2.567 8.378 1.00 79.69 154 ILE A O 1
ATOM 1287 N N . LEU A 1 155 ? -24.565 3.920 7.410 1.00 83.50 155 LEU A N 1
ATOM 1288 C CA . LEU A 1 155 ? -23.441 3.440 8.219 1.00 83.50 155 LEU A CA 1
ATOM 1289 C C . LEU A 1 155 ? -23.669 3.676 9.715 1.00 83.50 155 LEU A C 1
ATOM 1291 O O . LEU A 1 155 ? -23.361 2.794 10.517 1.00 83.50 155 LEU A O 1
ATOM 1295 N N . LEU A 1 156 ? -24.226 4.829 10.096 1.00 86.00 156 LEU A N 1
ATOM 1296 C CA . LEU A 1 156 ? -24.557 5.143 11.484 1.00 86.00 156 LEU A CA 1
ATOM 1297 C C . LEU A 1 156 ? -25.626 4.201 12.044 1.00 86.00 156 LEU A C 1
ATOM 1299 O O . LEU A 1 156 ? -25.446 3.668 13.139 1.00 86.00 156 LEU A O 1
ATOM 1303 N N . ASP A 1 157 ? -26.706 3.967 11.303 1.00 80.88 157 ASP A N 1
ATOM 1304 C CA . ASP A 1 157 ? -27.792 3.089 11.748 1.00 80.88 157 ASP A CA 1
ATOM 1305 C C . ASP A 1 157 ? -27.294 1.654 11.961 1.00 80.88 157 ASP A C 1
ATOM 1307 O O . ASP A 1 157 ? -27.536 1.042 13.009 1.00 80.88 157 ASP A O 1
ATOM 1311 N N . VAL A 1 158 ? -26.513 1.137 11.007 1.00 80.44 158 VAL A N 1
ATOM 1312 C CA . VAL A 1 158 ? -25.909 -0.199 11.100 1.00 80.44 158 VAL A CA 1
ATOM 1313 C C . VAL A 1 158 ? -24.911 -0.266 12.257 1.00 80.44 158 VAL A C 1
ATOM 1315 O O . VAL A 1 158 ? -24.878 -1.262 12.981 1.00 80.44 158 VAL A O 1
ATOM 1318 N N . PHE A 1 159 ? -24.127 0.789 12.483 1.00 86.56 159 PHE A N 1
ATOM 1319 C CA . PHE A 1 159 ? -23.200 0.863 13.608 1.00 86.56 159 PHE A CA 1
ATOM 1320 C C . PHE A 1 159 ? -23.915 0.839 14.961 1.00 86.56 159 PHE A C 1
ATOM 1322 O O . PHE A 1 159 ? -23.500 0.108 15.861 1.00 86.56 159 PHE A O 1
ATOM 1329 N N . LEU A 1 160 ? -24.991 1.611 15.119 1.00 84.62 160 LEU A N 1
ATOM 1330 C CA . LEU A 1 160 ? -25.781 1.651 16.351 1.00 84.62 160 LEU A CA 1
ATOM 1331 C C . LEU A 1 160 ? -26.414 0.294 16.653 1.00 84.62 160 LEU A C 1
ATOM 1333 O O . LEU A 1 160 ? -26.372 -0.168 17.797 1.00 84.62 160 LEU A O 1
ATOM 1337 N N . TRP A 1 161 ? -26.948 -0.366 15.626 1.00 81.31 161 TRP A N 1
ATOM 1338 C CA . TRP A 1 161 ? -27.449 -1.730 15.740 1.00 81.31 161 TRP A CA 1
ATOM 1339 C C . TRP A 1 161 ? -26.338 -2.703 16.154 1.00 81.31 161 TRP A C 1
ATOM 1341 O O . TRP A 1 161 ? -26.472 -3.402 17.160 1.00 81.31 161 TRP A O 1
ATOM 1351 N N . TRP A 1 162 ? -25.204 -2.687 15.450 1.00 82.94 162 TRP A N 1
ATOM 1352 C CA . TRP A 1 162 ? -24.055 -3.545 15.742 1.00 82.94 162 TRP A CA 1
ATOM 1353 C C . TRP A 1 162 ? -23.530 -3.347 17.167 1.00 82.94 162 TRP A C 1
ATOM 1355 O O . TRP A 1 162 ? -23.276 -4.319 17.879 1.00 82.94 162 TRP A O 1
ATOM 1365 N N . LYS A 1 163 ? -23.412 -2.091 17.612 1.00 82.81 163 LYS A N 1
ATOM 1366 C CA . LYS A 1 163 ? -22.984 -1.737 18.968 1.00 82.81 163 LYS A CA 1
ATOM 1367 C C . LYS A 1 163 ? -23.956 -2.291 20.010 1.00 82.81 163 LYS A C 1
ATOM 1369 O O . LYS A 1 163 ? -23.516 -2.936 20.955 1.00 82.81 163 LYS A O 1
ATOM 1374 N N . LYS A 1 164 ? -25.268 -2.123 19.805 1.00 80.25 164 LYS A N 1
ATOM 1375 C CA . LYS A 1 164 ? -26.308 -2.654 20.700 1.00 80.25 164 LYS A CA 1
ATOM 1376 C C . LYS A 1 164 ? -26.222 -4.175 20.842 1.00 80.25 164 LYS A C 1
ATOM 1378 O O . LYS A 1 164 ? -26.341 -4.686 21.951 1.00 80.25 164 LYS A O 1
ATOM 1383 N N . GLU A 1 165 ? -26.009 -4.898 19.746 1.00 75.25 165 GLU A N 1
ATOM 1384 C CA . GLU A 1 165 ? -25.867 -6.359 19.780 1.00 75.25 165 GLU A CA 1
ATOM 1385 C C . GLU A 1 165 ? -24.547 -6.803 20.425 1.00 75.25 165 GLU A C 1
ATOM 1387 O O . GLU A 1 165 ? -24.524 -7.762 21.198 1.00 75.25 165 GLU A O 1
ATOM 1392 N N . LYS A 1 166 ? -23.452 -6.073 20.190 1.00 69.56 166 LYS A N 1
ATOM 1393 C CA . LYS A 1 166 ? -22.159 -6.330 20.837 1.00 69.56 166 LYS A CA 1
ATOM 1394 C C . LYS A 1 166 ? -22.222 -6.121 22.353 1.00 69.56 166 LYS A C 1
ATOM 1396 O O . LYS A 1 166 ? -21.712 -6.952 23.102 1.00 69.56 166 LYS A O 1
ATOM 1401 N N . ASP A 1 167 ? -22.889 -5.060 22.797 1.00 72.25 167 ASP A N 1
ATOM 1402 C CA . ASP A 1 167 ? -23.061 -4.739 24.217 1.00 72.25 167 ASP A CA 1
ATOM 1403 C C . ASP A 1 167 ? -23.996 -5.744 24.921 1.00 72.25 167 ASP A C 1
ATOM 1405 O O . ASP A 1 167 ? -23.812 -6.040 26.103 1.00 72.25 167 ASP A O 1
ATOM 1409 N N . LYS A 1 168 ? -24.963 -6.336 24.200 1.00 66.12 168 LYS A N 1
ATOM 1410 C CA . LYS A 1 168 ? -25.768 -7.467 24.698 1.00 66.12 168 LYS A CA 1
ATOM 1411 C C . LYS A 1 168 ? -24.932 -8.737 24.859 1.00 66.12 168 LYS A C 1
ATOM 1413 O O . LYS A 1 168 ? -24.985 -9.360 25.913 1.00 66.12 168 LYS A O 1
ATOM 1418 N N . LYS A 1 169 ? -24.136 -9.101 23.848 1.00 53.72 169 LYS A N 1
ATOM 1419 C CA . LYS A 1 169 ? -23.302 -10.316 23.862 1.00 53.72 169 LYS A CA 1
ATOM 1420 C C . LYS A 1 169 ? -22.153 -10.268 24.868 1.00 53.72 169 LYS A C 1
ATOM 1422 O O . LYS A 1 169 ? -21.747 -11.309 25.362 1.00 53.72 169 LYS A O 1
ATOM 1427 N N . GLN A 1 170 ? -21.669 -9.087 25.262 1.00 49.62 170 GLN A N 1
ATOM 1428 C CA . GLN A 1 170 ? -20.719 -8.982 26.381 1.00 49.62 170 GLN A CA 1
ATOM 1429 C C . GLN A 1 170 ? -21.291 -9.467 27.727 1.00 49.62 170 GLN A C 1
ATOM 1431 O O . GLN A 1 170 ? -20.513 -9.731 28.641 1.00 49.62 170 GLN A O 1
ATOM 1436 N N . LYS A 1 171 ? -22.616 -9.633 27.856 1.00 44.56 171 LYS A N 1
ATOM 1437 C CA . LYS A 1 171 ? -23.243 -10.272 29.024 1.00 44.56 171 LYS A CA 1
ATOM 1438 C C . LYS A 1 171 ? -23.343 -11.800 28.917 1.00 44.56 171 LYS A C 1
ATOM 1440 O O . LYS A 1 171 ? -23.600 -12.439 29.929 1.00 44.56 171 LYS A O 1
ATOM 1445 N N . GLU A 1 172 ? -23.087 -12.388 27.748 1.00 38.12 172 GLU A N 1
ATOM 1446 C CA . GLU A 1 172 ? -23.203 -13.829 27.493 1.00 38.12 172 GLU A CA 1
ATOM 1447 C C . GLU A 1 172 ? -22.027 -14.327 26.633 1.00 38.12 172 GLU A C 1
ATOM 1449 O O . GLU A 1 172 ? -22.159 -14.544 25.437 1.00 38.12 172 GLU A O 1
ATOM 1454 N N . THR A 1 173 ? -20.873 -14.537 27.278 1.00 28.31 173 THR A N 1
ATOM 1455 C CA . THR A 1 173 ? -19.656 -15.236 26.791 1.00 28.31 173 THR A CA 1
ATOM 1456 C C . THR A 1 173 ? -18.976 -14.761 25.481 1.00 28.31 173 THR A C 1
ATOM 1458 O O . THR A 1 173 ? -19.616 -14.351 24.515 1.00 28.31 173 THR A O 1
ATOM 1461 N N . PRO A 1 174 ? -17.631 -14.817 25.406 1.00 31.66 174 PRO A N 1
ATOM 1462 C CA . PRO A 1 174 ? -16.875 -14.190 24.332 1.00 31.66 174 PRO A CA 1
ATOM 1463 C C . PRO A 1 174 ? -16.604 -15.192 23.211 1.00 31.66 174 PRO A C 1
ATOM 1465 O O . PRO A 1 174 ? -15.671 -15.964 23.328 1.00 31.66 174 PRO A O 1
ATOM 1468 N N . ASP A 1 175 ? -17.399 -15.173 22.142 1.00 33.91 175 ASP A N 1
ATOM 1469 C CA . ASP A 1 175 ? -16.942 -15.558 20.798 1.00 33.91 175 ASP A CA 1
ATOM 1470 C C . ASP A 1 175 ? -18.026 -15.241 19.761 1.00 33.91 175 ASP A C 1
ATOM 1472 O O . ASP A 1 175 ? -18.972 -15.990 19.545 1.00 33.91 175 ASP A O 1
ATOM 1476 N N . THR A 1 176 ? -17.929 -14.083 19.109 1.00 32.72 176 THR A N 1
ATOM 1477 C CA . THR A 1 176 ? -18.425 -13.900 17.733 1.00 32.72 176 THR A CA 1
ATOM 1478 C C . THR A 1 176 ? -17.885 -12.586 17.183 1.00 32.72 176 THR A C 1
ATOM 1480 O O . THR A 1 176 ? -18.462 -11.513 17.355 1.00 32.72 176 THR A O 1
ATOM 1483 N N . TYR A 1 177 ? -16.754 -12.672 16.488 1.00 33.75 177 TYR A N 1
ATOM 1484 C CA . TYR A 1 177 ? -16.411 -11.687 15.471 1.00 33.75 177 TYR A CA 1
ATOM 1485 C C . TYR A 1 177 ? -17.553 -11.665 14.448 1.00 33.75 177 TYR A C 1
ATOM 1487 O O . TYR A 1 177 ? -17.976 -12.725 13.979 1.00 33.75 177 TYR A O 1
ATOM 1495 N N . LEU A 1 178 ? -18.075 -10.481 14.112 1.00 34.62 178 LEU A N 1
ATOM 1496 C CA . LEU A 1 178 ? -18.967 -10.330 12.963 1.00 34.62 178 LEU A CA 1
ATOM 1497 C C . LEU A 1 178 ? -18.136 -10.600 11.701 1.00 34.62 178 LEU A C 1
ATOM 1499 O O . LEU A 1 178 ? -17.541 -9.702 11.114 1.00 34.62 178 LEU A O 1
ATOM 1503 N N . PHE A 1 179 ? -18.047 -11.867 11.310 1.00 33.09 179 PHE A N 1
ATOM 1504 C CA . PHE A 1 179 ? -17.685 -12.225 9.954 1.00 33.09 179 PHE A CA 1
ATOM 1505 C C . PHE A 1 179 ? -18.912 -11.935 9.093 1.00 33.09 179 PHE A C 1
ATOM 1507 O O . PHE A 1 179 ? -19.900 -12.660 9.179 1.00 33.09 179 PHE A O 1
ATOM 1514 N N . PHE A 1 180 ? -18.838 -10.942 8.205 1.00 36.34 180 PHE A N 1
ATOM 1515 C CA . PHE A 1 180 ? -19.601 -11.013 6.959 1.00 36.34 180 PHE A CA 1
ATOM 1516 C C . PHE A 1 180 ? -18.983 -12.148 6.137 1.00 36.34 180 PHE A C 1
ATOM 1518 O O . PHE A 1 180 ? -18.157 -11.937 5.246 1.00 36.34 180 PHE A O 1
ATOM 1525 N N . LYS A 1 181 ? -19.283 -13.386 6.544 1.00 32.19 181 LYS A N 1
ATOM 1526 C CA . LYS A 1 181 ? -18.842 -14.594 5.861 1.00 32.19 181 LYS A CA 1
ATOM 1527 C C . LYS A 1 181 ? -19.440 -14.507 4.463 1.00 32.19 181 LYS A C 1
ATOM 1529 O O . LYS A 1 181 ? -20.634 -14.275 4.315 1.00 32.19 181 LYS A O 1
ATOM 1534 N N . GLN A 1 182 ? -18.605 -14.636 3.440 1.00 33.25 182 GLN A N 1
ATOM 1535 C CA . GLN A 1 182 ? -19.060 -14.750 2.060 1.00 33.25 182 GLN A CA 1
ATOM 1536 C C . GLN A 1 182 ? -20.041 -15.933 2.007 1.00 33.25 182 GLN A C 1
ATOM 1538 O O . GLN A 1 182 ? -19.635 -17.085 2.165 1.00 33.25 182 GLN A O 1
ATOM 1543 N N . TYR A 1 183 ? -21.343 -15.655 1.925 1.00 36.97 183 TYR A N 1
ATOM 1544 C CA . TYR A 1 183 ? -22.359 -16.696 2.042 1.00 36.97 183 TYR A CA 1
ATOM 1545 C C . TYR A 1 183 ? -22.474 -17.444 0.714 1.00 36.97 183 TYR A C 1
ATOM 1547 O O . TYR A 1 183 ? -22.847 -16.861 -0.302 1.00 36.97 183 TYR A O 1
ATOM 1555 N N . SER A 1 184 ? -22.159 -18.739 0.723 1.00 32.25 184 SER A N 1
ATOM 1556 C CA . SER A 1 184 ? -22.345 -19.639 -0.420 1.00 32.25 184 SER A CA 1
ATOM 1557 C C . SER A 1 184 ? -23.744 -20.261 -0.492 1.00 32.25 184 SER A C 1
ATOM 1559 O O . SER A 1 184 ? -24.052 -20.900 -1.490 1.00 32.25 184 SER A O 1
ATOM 1561 N N . ASN A 1 185 ? -24.601 -20.064 0.520 1.00 33.28 185 ASN A N 1
ATOM 1562 C CA . ASN A 1 185 ? -25.939 -20.662 0.580 1.00 33.28 185 ASN A CA 1
ATOM 1563 C C . ASN A 1 185 ? -27.038 -19.612 0.809 1.00 33.28 185 ASN A C 1
ATOM 1565 O O . ASN A 1 185 ? -26.981 -18.826 1.755 1.00 33.28 185 ASN A O 1
ATOM 1569 N N . GLU A 1 186 ? -28.072 -19.653 -0.037 1.00 38.38 186 GLU A N 1
ATOM 1570 C CA . GLU A 1 186 ? -29.238 -18.753 -0.026 1.00 38.38 186 GLU A CA 1
ATOM 1571 C C . GLU A 1 186 ? -30.088 -18.866 1.254 1.00 38.38 186 GLU A C 1
ATOM 1573 O O . GLU A 1 186 ? -30.759 -17.912 1.644 1.00 38.38 186 GLU A O 1
ATOM 1578 N N . SER A 1 187 ? -30.013 -19.999 1.954 1.00 33.12 187 SER A N 1
ATOM 1579 C CA . SER A 1 187 ? -30.838 -20.313 3.125 1.00 33.12 187 SER A CA 1
ATOM 1580 C C . SER A 1 187 ? -30.488 -19.492 4.373 1.00 33.12 187 SER A C 1
ATOM 1582 O O . SER A 1 187 ? -31.371 -19.214 5.174 1.00 33.12 187 SER A O 1
ATOM 1584 N N . MET A 1 188 ? -29.226 -19.073 4.540 1.00 31.84 188 MET A N 1
ATOM 1585 C CA . MET A 1 188 ? -28.805 -18.268 5.702 1.00 31.84 188 MET A CA 1
ATOM 1586 C C . MET A 1 188 ? -28.973 -16.762 5.479 1.00 31.84 188 MET A C 1
ATOM 1588 O O . MET A 1 188 ? -29.252 -16.042 6.428 1.00 31.84 188 MET A O 1
ATOM 1592 N N . ALA A 1 189 ? -28.904 -16.294 4.227 1.00 36.75 189 ALA A N 1
ATOM 1593 C CA . ALA A 1 189 ? -29.264 -14.915 3.893 1.00 36.75 189 ALA A CA 1
ATOM 1594 C C . ALA A 1 189 ? -30.754 -14.640 4.164 1.00 36.75 189 ALA A C 1
ATOM 1596 O O . ALA A 1 189 ? -31.106 -13.537 4.561 1.00 36.75 189 ALA A O 1
ATOM 1597 N N . LYS A 1 190 ? -31.619 -15.652 4.001 1.00 33.22 190 LYS A N 1
ATOM 1598 C CA . LYS A 1 190 ? -33.037 -15.584 4.387 1.00 33.22 190 LYS A CA 1
ATOM 1599 C C . LYS A 1 190 ? -33.244 -15.391 5.894 1.00 33.22 190 LYS A C 1
ATOM 1601 O O . LYS A 1 190 ? -34.119 -14.626 6.277 1.00 33.22 190 LYS A O 1
ATOM 1606 N N . PHE A 1 191 ? -32.415 -16.030 6.723 1.00 34.47 191 PHE A N 1
ATOM 1607 C CA . PHE A 1 191 ? -32.537 -15.988 8.184 1.00 34.47 191 PHE A CA 1
ATOM 1608 C C . PHE A 1 191 ? -32.272 -14.586 8.756 1.00 34.47 191 PHE A C 1
ATOM 1610 O O . PHE A 1 191 ? -33.009 -14.117 9.618 1.00 34.47 191 PHE A O 1
ATOM 1617 N N . ASP A 1 192 ? -31.274 -13.878 8.220 1.00 46.50 192 ASP A N 1
ATOM 1618 C CA . ASP A 1 192 ? -30.989 -12.494 8.620 1.00 46.50 192 ASP A CA 1
ATOM 1619 C C . ASP A 1 192 ? -32.061 -11.503 8.111 1.00 46.50 192 ASP A C 1
ATOM 1621 O O . ASP A 1 192 ? -32.266 -10.456 8.719 1.00 46.50 192 ASP A O 1
ATOM 1625 N N . ILE A 1 193 ? -32.776 -11.829 7.025 1.00 42.72 193 ILE A N 1
ATOM 1626 C CA . ILE A 1 193 ? -33.828 -10.984 6.426 1.00 42.72 193 ILE A CA 1
ATOM 1627 C C . ILE A 1 193 ? -35.150 -11.108 7.193 1.00 42.72 193 ILE A C 1
ATOM 1629 O O . ILE A 1 193 ? -35.712 -10.088 7.590 1.00 42.72 193 ILE A O 1
ATOM 1633 N N . GLU A 1 194 ? -35.612 -12.332 7.462 1.00 41.12 194 GLU A N 1
ATOM 1634 C CA . GLU A 1 194 ? -36.836 -12.576 8.244 1.00 41.12 194 GLU A CA 1
ATOM 1635 C C . GLU A 1 194 ? -36.708 -11.992 9.662 1.00 41.12 194 GLU A C 1
ATOM 1637 O O . GLU A 1 194 ? -37.641 -11.373 10.171 1.00 41.12 194 GLU A O 1
ATOM 1642 N N . TYR A 1 195 ? -35.512 -12.066 10.256 1.00 43.91 195 TYR A N 1
ATOM 1643 C CA . TYR A 1 195 ? -35.222 -11.482 11.566 1.00 43.91 195 TYR A CA 1
ATOM 1644 C C . TYR A 1 195 ? -35.291 -9.942 11.589 1.00 43.91 195 TYR A C 1
ATOM 1646 O O . TYR A 1 195 ? -35.714 -9.351 12.586 1.00 43.91 195 TYR A O 1
ATOM 1654 N N . LEU A 1 196 ? -34.882 -9.261 10.512 1.00 43.31 196 LEU A N 1
ATOM 1655 C CA . LEU A 1 196 ? -34.946 -7.796 10.418 1.00 43.31 196 LEU A CA 1
ATOM 1656 C C . LEU A 1 196 ? -36.381 -7.299 10.179 1.00 43.31 196 LEU A C 1
ATOM 1658 O O . LEU A 1 196 ? -36.781 -6.281 10.754 1.00 43.31 196 LEU A O 1
ATOM 1662 N N . GLU A 1 197 ? -37.173 -8.043 9.404 1.00 44.47 197 GLU A N 1
ATOM 1663 C CA . GLU A 1 197 ? -38.590 -7.755 9.160 1.00 44.47 197 GLU A CA 1
ATOM 1664 C C . GLU A 1 197 ? -39.458 -8.021 10.405 1.00 44.47 197 GLU A C 1
ATOM 1666 O O . GLU A 1 197 ? -40.276 -7.172 10.768 1.00 44.47 197 GLU A O 1
ATOM 1671 N N . GLU A 1 198 ? -39.210 -9.108 11.151 1.00 40.94 198 GLU A N 1
ATOM 1672 C CA . GLU A 1 198 ? -39.873 -9.401 12.438 1.00 40.94 198 GLU A CA 1
ATOM 1673 C C . GLU A 1 198 ? -39.639 -8.317 13.504 1.00 40.94 198 GLU A C 1
ATOM 1675 O O . GLU A 1 198 ? -40.448 -8.145 14.420 1.00 40.94 198 GLU A O 1
ATOM 1680 N N . LYS A 1 199 ? -38.540 -7.559 13.409 1.00 40.50 199 LYS A N 1
ATOM 1681 C CA . LYS A 1 199 ? -38.218 -6.456 14.332 1.00 40.50 199 LYS A CA 1
ATOM 1682 C C . LYS A 1 199 ? -38.749 -5.095 13.878 1.00 40.50 199 LYS A C 1
ATOM 1684 O O . LYS A 1 199 ? -38.432 -4.087 14.511 1.00 40.50 199 LYS A O 1
ATOM 1689 N N . GLY A 1 200 ? -39.575 -5.052 12.831 1.00 30.47 200 GLY A N 1
ATOM 1690 C CA . GLY A 1 200 ? -40.235 -3.832 12.360 1.00 30.47 200 GLY A CA 1
ATOM 1691 C C . GLY A 1 200 ? -39.295 -2.841 11.670 1.00 30.47 200 GLY A C 1
ATOM 1692 O O . GLY A 1 200 ? -39.664 -1.682 11.469 1.00 30.47 200 GLY A O 1
ATOM 1693 N N . ILE A 1 201 ? -38.086 -3.275 11.302 1.00 38.28 201 ILE A N 1
ATOM 1694 C CA . ILE A 1 201 ? -37.132 -2.460 10.554 1.00 38.28 201 ILE A CA 1
ATOM 1695 C C . ILE A 1 201 ? -37.539 -2.537 9.083 1.00 38.28 201 ILE A C 1
ATOM 1697 O O . ILE A 1 201 ? -37.224 -3.494 8.381 1.00 38.28 201 ILE A O 1
ATOM 1701 N N . LYS A 1 202 ? -38.272 -1.525 8.607 1.00 35.81 202 LYS A N 1
ATOM 1702 C CA . LYS A 1 202 ? -38.623 -1.412 7.187 1.00 35.81 202 LYS A CA 1
ATOM 1703 C C . LYS A 1 202 ? -37.366 -1.116 6.374 1.00 35.81 202 LYS A C 1
ATOM 1705 O O . LYS A 1 202 ? -36.912 0.024 6.303 1.00 35.81 202 LYS A O 1
ATOM 1710 N N . ILE A 1 203 ? -36.820 -2.147 5.741 1.00 44.03 203 ILE A N 1
ATOM 1711 C CA . ILE A 1 203 ? -35.779 -2.000 4.729 1.00 44.03 203 ILE A CA 1
ATOM 1712 C C . ILE A 1 203 ? -36.442 -1.355 3.504 1.00 44.03 203 ILE A C 1
ATOM 1714 O O . ILE A 1 203 ? -37.322 -1.941 2.880 1.00 44.03 203 ILE A O 1
ATOM 1718 N N . HIS A 1 204 ? -36.064 -0.115 3.192 1.00 34.72 204 HIS A N 1
ATOM 1719 C CA . HIS A 1 204 ? -36.625 0.648 2.074 1.00 34.72 204 HIS A CA 1
ATOM 1720 C C . HIS A 1 204 ? -36.462 -0.140 0.756 1.00 34.72 204 HIS A C 1
ATOM 1722 O O . HIS A 1 204 ? -35.360 -0.603 0.463 1.00 34.72 204 HIS A O 1
ATOM 1728 N N . GLU A 1 205 ? -37.504 -0.254 -0.078 1.00 32.50 205 GLU A N 1
ATOM 1729 C CA . GLU A 1 205 ? -37.466 -1.005 -1.358 1.00 32.50 205 GLU A CA 1
ATOM 1730 C C . GLU A 1 205 ? -36.328 -0.565 -2.306 1.00 32.50 205 GLU A C 1
ATOM 1732 O O . GLU A 1 205 ? -35.834 -1.347 -3.117 1.00 32.50 205 GLU A O 1
ATOM 1737 N N . GLY A 1 206 ? -35.828 0.668 -2.165 1.00 34.00 206 GLY A N 1
ATOM 1738 C CA . GLY A 1 206 ? -34.650 1.149 -2.897 1.00 34.00 206 GLY A CA 1
ATOM 1739 C C . GLY A 1 206 ? -33.333 0.469 -2.489 1.00 34.00 206 GLY A C 1
ATOM 1740 O O . GLY A 1 206 ? -32.433 0.334 -3.319 1.00 34.00 206 GLY A O 1
ATOM 1741 N N . PHE A 1 207 ? -33.220 0.001 -1.239 1.00 38.31 207 PHE A N 1
ATOM 1742 C CA . PHE A 1 207 ? -32.098 -0.808 -0.751 1.00 38.31 207 PHE A CA 1
ATOM 1743 C C . PHE A 1 207 ? -32.151 -2.214 -1.360 1.00 38.31 207 PHE A C 1
ATOM 1745 O O . PHE A 1 207 ? -31.135 -2.708 -1.845 1.00 38.31 207 PHE A O 1
ATOM 1752 N N . TRP A 1 208 ? -33.352 -2.799 -1.453 1.00 37.59 208 TRP A N 1
ATOM 1753 C CA . TRP A 1 208 ? -33.608 -4.050 -2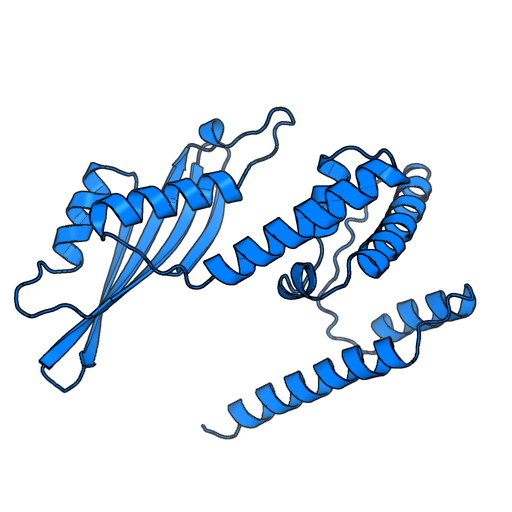.173 1.00 37.59 208 TRP A CA 1
ATOM 1754 C C . TRP A 1 208 ? -33.211 -3.962 -3.649 1.00 37.59 208 TRP A C 1
ATOM 1756 O O . TRP A 1 208 ? -32.462 -4.809 -4.128 1.00 37.59 208 TRP A O 1
ATOM 1766 N N . LEU A 1 209 ? -33.645 -2.920 -4.364 1.00 35.16 209 LEU A N 1
ATOM 1767 C CA . LEU A 1 209 ? -33.368 -2.759 -5.797 1.00 35.16 209 LEU A CA 1
ATOM 1768 C C . LEU A 1 209 ? -31.886 -2.493 -6.097 1.00 35.16 209 LEU A C 1
ATOM 1770 O O . LEU A 1 209 ? -31.374 -3.007 -7.088 1.00 35.16 209 LEU A O 1
ATOM 1774 N N . LYS A 1 210 ? -31.160 -1.773 -5.229 1.00 40.75 210 LYS A N 1
ATOM 1775 C CA . LYS A 1 210 ? -29.703 -1.596 -5.373 1.00 40.75 210 LYS A CA 1
ATOM 1776 C C . LYS A 1 210 ? -28.912 -2.850 -5.007 1.00 40.75 210 LYS A C 1
ATOM 1778 O O . LYS A 1 210 ? -27.945 -3.160 -5.693 1.00 40.75 210 LYS A O 1
ATOM 1783 N N . PHE A 1 211 ? -29.314 -3.586 -3.972 1.00 37.25 211 PHE A N 1
ATOM 1784 C CA . PHE A 1 211 ? -28.612 -4.796 -3.528 1.00 37.25 211 PHE A CA 1
ATOM 1785 C C . PHE A 1 211 ? -28.880 -6.000 -4.454 1.00 37.25 211 PHE A C 1
ATOM 1787 O O . PHE A 1 211 ? -27.971 -6.776 -4.751 1.00 37.25 211 PHE A O 1
ATOM 1794 N N . MET A 1 212 ? -30.104 -6.123 -4.981 1.00 37.06 212 MET A N 1
ATOM 1795 C CA . MET A 1 212 ? -30.472 -7.104 -6.014 1.00 37.06 212 MET A CA 1
ATOM 1796 C C . MET A 1 212 ? -29.956 -6.699 -7.402 1.00 37.06 212 MET A C 1
ATOM 1798 O O . MET A 1 212 ? -29.476 -7.557 -8.138 1.00 37.06 212 MET A O 1
ATOM 1802 N N . GLY A 1 213 ? -29.973 -5.403 -7.736 1.00 40.72 213 GLY A N 1
ATOM 1803 C CA . GLY A 1 213 ? -29.368 -4.865 -8.959 1.00 40.72 213 GLY A CA 1
ATOM 1804 C C . GLY A 1 213 ? -27.860 -5.115 -9.020 1.00 40.72 213 GLY A C 1
ATOM 1805 O O . GLY A 1 213 ? -27.369 -5.589 -10.040 1.00 40.72 213 GLY A O 1
ATOM 1806 N N . LEU A 1 214 ? -27.144 -4.940 -7.898 1.00 39.44 214 LEU A N 1
ATOM 1807 C CA . LEU A 1 214 ? -25.735 -5.336 -7.780 1.00 39.44 214 LEU A CA 1
ATOM 1808 C C . LEU A 1 214 ? -25.544 -6.846 -7.962 1.00 39.44 214 LEU A C 1
ATOM 1810 O O . LEU A 1 214 ? -24.581 -7.263 -8.599 1.00 39.44 214 LEU A O 1
ATOM 1814 N N . LYS A 1 215 ? -26.443 -7.684 -7.425 1.00 38.12 215 LYS A N 1
ATOM 1815 C CA . LYS A 1 215 ? -26.376 -9.142 -7.619 1.00 38.12 215 LYS A CA 1
ATOM 1816 C C . LYS A 1 215 ? -26.520 -9.537 -9.091 1.00 38.12 215 LYS A C 1
ATOM 1818 O O . LYS A 1 215 ? -25.806 -10.444 -9.516 1.00 38.12 215 LYS A O 1
ATOM 1823 N N . GLU A 1 216 ? -27.391 -8.882 -9.860 1.00 37.59 216 GLU A N 1
ATOM 1824 C CA . GLU A 1 216 ? -27.563 -9.180 -11.289 1.00 37.59 216 GLU A CA 1
ATOM 1825 C C . GLU A 1 216 ? -26.494 -8.547 -12.187 1.00 37.59 216 GLU A C 1
ATOM 1827 O O . GLU A 1 216 ? -26.024 -9.203 -13.114 1.00 37.59 216 GLU A O 1
ATOM 1832 N N . GLU A 1 217 ? -26.004 -7.339 -11.898 1.00 38.16 217 GLU A N 1
ATOM 1833 C CA . GLU A 1 217 ? -24.853 -6.777 -12.622 1.00 38.16 217 GLU A CA 1
ATOM 1834 C C . GLU A 1 217 ? -23.584 -7.604 -12.387 1.00 38.16 217 GLU A C 1
ATOM 1836 O O . GLU A 1 217 ? -22.854 -7.892 -13.335 1.00 38.16 217 GLU A O 1
ATOM 1841 N N . ILE A 1 218 ? -23.355 -8.081 -11.159 1.00 38.78 218 ILE A N 1
ATOM 1842 C CA . ILE A 1 218 ? -22.225 -8.957 -10.829 1.00 38.78 218 ILE A CA 1
ATOM 1843 C C . ILE A 1 218 ? -22.411 -10.345 -11.466 1.00 38.78 218 ILE A C 1
ATOM 1845 O O . ILE A 1 218 ? -21.475 -10.852 -12.085 1.00 38.78 218 ILE A O 1
ATOM 1849 N N . LYS A 1 219 ? -23.607 -10.953 -11.420 1.00 36.66 219 LYS A N 1
ATOM 1850 C CA . LYS A 1 219 ? -23.878 -12.227 -12.121 1.00 36.66 219 LYS A CA 1
ATOM 1851 C C . LYS A 1 219 ? -23.687 -12.113 -13.636 1.00 36.66 219 LYS A C 1
ATOM 1853 O O . LYS A 1 219 ? -23.101 -13.016 -14.234 1.00 36.66 219 LYS A O 1
ATOM 1858 N N . ASN A 1 220 ? -24.125 -11.017 -14.253 1.00 36.41 220 ASN A N 1
ATOM 1859 C CA . ASN A 1 220 ? -23.969 -10.789 -15.691 1.00 36.41 220 ASN A CA 1
ATOM 1860 C C . ASN A 1 220 ? -22.513 -10.494 -16.081 1.00 36.41 220 ASN A C 1
ATOM 1862 O O . ASN A 1 220 ? -22.039 -11.010 -17.094 1.00 36.41 220 ASN A O 1
ATOM 1866 N N . HIS A 1 221 ? -21.761 -9.777 -15.242 1.00 35.75 221 HIS A N 1
ATOM 1867 C CA . HIS A 1 221 ? -20.329 -9.542 -15.447 1.00 35.75 221 HIS A CA 1
ATOM 1868 C C . HIS A 1 221 ? -19.487 -10.828 -15.313 1.00 35.75 221 HIS A C 1
ATOM 1870 O O . HIS A 1 221 ? -18.492 -10.997 -16.019 1.00 35.75 221 HIS A O 1
ATOM 1876 N N . PHE A 1 222 ? -19.903 -11.777 -14.466 1.00 35.66 222 PHE A N 1
ATOM 1877 C CA . PHE A 1 222 ? -19.265 -13.095 -14.355 1.00 35.66 222 PHE A CA 1
ATOM 1878 C C . PHE A 1 222 ? -19.704 -14.088 -15.446 1.00 35.66 222 PHE A C 1
ATOM 1880 O O . PHE A 1 222 ? -18.881 -14.887 -15.887 1.00 35.66 222 PHE A O 1
ATOM 1887 N N . ARG A 1 223 ? -20.949 -14.022 -15.941 1.00 37.50 223 ARG A N 1
ATOM 1888 C CA . ARG A 1 223 ? -21.420 -14.862 -17.063 1.00 37.50 223 ARG A CA 1
ATOM 1889 C C . ARG A 1 223 ? -20.765 -14.500 -18.397 1.00 37.50 223 ARG A C 1
ATOM 1891 O O . ARG A 1 223 ? -20.386 -15.399 -19.142 1.00 37.50 223 ARG A O 1
ATOM 1898 N N . LEU A 1 224 ? -20.569 -13.211 -18.677 1.00 37.19 224 LEU A N 1
ATOM 1899 C CA . LEU A 1 224 ? -19.928 -12.751 -19.918 1.00 37.19 224 LEU A CA 1
ATOM 1900 C C . LEU A 1 224 ? -18.434 -13.120 -19.998 1.00 37.19 224 LEU A C 1
ATOM 1902 O O . LEU A 1 224 ? -17.917 -13.350 -21.087 1.00 37.19 224 LEU A O 1
ATOM 1906 N N . ASN A 1 225 ? -17.761 -13.268 -18.853 1.00 35.84 225 ASN A N 1
ATOM 1907 C CA . ASN A 1 225 ? -16.350 -13.668 -18.775 1.00 35.84 225 ASN A CA 1
ATOM 1908 C C . ASN A 1 225 ? -16.123 -15.194 -18.701 1.00 35.84 225 ASN A C 1
ATOM 1910 O O . ASN A 1 225 ? -14.977 -15.626 -18.621 1.00 35.84 225 ASN A O 1
ATOM 1914 N N . GLN A 1 226 ? -17.181 -16.015 -18.735 1.00 37.16 226 GLN A N 1
ATOM 1915 C CA . GLN A 1 226 ? -17.081 -17.485 -18.795 1.00 37.16 226 GLN A CA 1
ATOM 1916 C C . GLN A 1 226 ? -17.514 -18.086 -20.144 1.00 37.16 226 GLN A C 1
ATOM 1918 O O . GLN A 1 226 ? -17.419 -19.294 -20.328 1.00 37.16 226 GLN A O 1
ATOM 1923 N N . GLN A 1 227 ? -17.952 -17.266 -21.103 1.00 38.06 227 GLN A N 1
ATOM 1924 C CA . GLN A 1 227 ? -18.308 -17.705 -22.464 1.00 38.06 227 GLN A CA 1
ATOM 1925 C C . GLN A 1 227 ? -17.252 -17.335 -23.524 1.00 38.06 227 GLN A C 1
ATOM 1927 O O . GLN A 1 227 ? -17.525 -17.395 -24.718 1.00 38.06 227 GLN A O 1
ATOM 1932 N N . SER A 1 228 ? -16.045 -16.940 -23.105 1.00 40.47 228 SER A N 1
ATOM 1933 C CA . SER A 1 228 ? -14.921 -16.589 -23.993 1.00 40.47 228 SER A CA 1
ATOM 1934 C C . SER A 1 228 ? -13.631 -17.353 -23.650 1.00 40.47 228 SER A C 1
ATOM 1936 O O . SER A 1 228 ? -12.536 -16.793 -23.594 1.00 40.47 228 SER A O 1
ATOM 1938 N N . THR A 1 229 ? -13.786 -18.663 -23.465 1.00 37.22 229 THR A N 1
ATOM 1939 C CA . THR A 1 229 ? -12.749 -19.705 -23.602 1.00 37.22 229 THR A CA 1
ATOM 1940 C C . THR A 1 229 ? -13.305 -20.790 -24.500 1.00 37.22 229 THR A C 1
ATOM 1942 O O . THR A 1 229 ? -12.514 -21.333 -25.298 1.00 37.22 229 THR A O 1
#